Protein AF-A0AAJ2FS85-F1 (afdb_monomer_lite)

pLDDT: mean 77.66, std 15.91, range [39.5, 96.81]

Radius of gyration: 17.28 Å; chains: 1; bounding box: 46×35×52 Å

Foldseek 3Di:
DFKDKFKFKAFAQDDPCQAQWAQAQDDPVVVDAQAQDDAPDAREGEGDRGDSFHDAVPDAWTAHDQHPDANSQNDEFIKGQPVLLVVLPVPAPQKDKHHHDYDDHPVQQADPVGDGDPHGDPRDDPDDGNIITIAGPAEAASADGDPDHDARWYWYWYDDPSHIHIGTTHHPVNLVVSVVVVGPRIDMGIDMDHD

Sequence (195 aa):
MATIKAYVLSARIEGDDYGQYAVLTTSPMSGDVPATPRRNVLTPVMWTNESVYGVTPGTIVADCVEVHGWGSSNQEGVFMARSVAERIRAEFEGVQISELSWQDNPLATTLRNGKSRKGRPAWLPDTPFDLVHVWSDIYVDVRNPPLLLPTGLFTATRSQGMHFNNWFLCDENAAAQIAGWDIRNLQIRAVEISG

Secondary structure (DSSP, 8-state):
--EEEEEEEEEPP-SS---S-B-BSS-TTT-PPPPPP-TT--EEEB--SS-SSB--TT--EEPPP--SSTTTTS--SEEEEHHHHHHHHHHSTTEEEE-EEEPP-HHHHB-TTSPBPSS--SSS-SS---EEEEEES-EEETTS--SSPPSSEEEEEEEETTEEEEEEEE-HHHHHHHHTT--TTEEEEEEEEE-

Structure (mmCIF, N/CA/C/O backbone):
data_AF-A0AAJ2FS85-F1
#
_entry.id   AF-A0AAJ2FS85-F1
#
loop_
_atom_site.group_PDB
_atom_site.id
_atom_site.type_symbol
_atom_site.label_atom_id
_atom_site.label_alt_id
_atom_site.label_comp_id
_atom_site.label_asym_id
_atom_site.label_entity_id
_atom_site.label_seq_id
_atom_site.pdbx_PDB_ins_code
_atom_site.Cartn_x
_atom_site.Cartn_y
_atom_site.Cartn_z
_atom_site.occupancy
_atom_site.B_iso_or_equiv
_atom_site.auth_seq_id
_atom_site.auth_comp_id
_atom_site.auth_asym_id
_atom_site.auth_atom_id
_atom_site.pdbx_PDB_model_num
ATOM 1 N N . MET A 1 1 ? -0.495 -2.188 28.616 1.00 71.06 1 MET A N 1
ATOM 2 C CA . MET A 1 1 ? 0.013 -1.686 27.323 1.00 71.06 1 MET A CA 1
ATOM 3 C C . MET A 1 1 ? -1.159 -1.698 26.364 1.00 71.06 1 MET A C 1
ATOM 5 O O . MET A 1 1 ? -1.896 -2.677 26.388 1.00 71.06 1 MET A O 1
ATOM 9 N N . ALA A 1 2 ? -1.403 -0.615 25.629 1.00 85.19 2 ALA A N 1
ATOM 10 C CA . ALA A 1 2 ? -2.484 -0.601 24.649 1.00 85.19 2 ALA A CA 1
ATOM 11 C C . ALA A 1 2 ? -2.125 -1.505 23.460 1.00 85.19 2 ALA A C 1
ATOM 13 O O . ALA A 1 2 ? -0.950 -1.796 23.224 1.00 85.19 2 ALA A O 1
ATOM 14 N N . THR A 1 3 ? -3.123 -2.028 22.757 1.00 89.50 3 THR A N 1
ATOM 15 C CA . THR A 1 3 ? -2.902 -2.946 21.638 1.00 89.50 3 THR A CA 1
ATOM 16 C C . THR A 1 3 ? -3.974 -2.745 20.583 1.00 89.50 3 THR A C 1
ATOM 18 O O . THR A 1 3 ? -5.153 -2.632 20.910 1.00 89.50 3 THR A O 1
ATOM 21 N N . ILE A 1 4 ? -3.549 -2.706 19.325 1.00 91.88 4 ILE A N 1
ATOM 22 C CA . ILE A 1 4 ? -4.418 -2.618 18.154 1.00 91.88 4 ILE A CA 1
ATOM 23 C C . ILE A 1 4 ? -4.480 -3.993 17.500 1.00 91.88 4 ILE A C 1
ATOM 25 O O . ILE A 1 4 ? -3.442 -4.601 17.240 1.00 91.88 4 ILE A O 1
ATOM 29 N N . LYS A 1 5 ? -5.697 -4.460 17.213 1.00 93.56 5 LYS A N 1
ATOM 30 C CA . LYS A 1 5 ? -5.958 -5.624 16.361 1.00 93.56 5 LYS A CA 1
ATOM 31 C C . LYS A 1 5 ? -6.535 -5.124 15.048 1.00 93.56 5 LYS A C 1
ATOM 33 O O . LYS A 1 5 ? -7.546 -4.428 15.062 1.00 93.56 5 LYS A O 1
ATOM 38 N N . ALA A 1 6 ? -5.866 -5.434 13.950 1.00 94.62 6 ALA A N 1
ATOM 39 C CA . ALA A 1 6 ? -6.219 -4.949 12.621 1.00 94.62 6 ALA A CA 1
ATOM 40 C C . ALA A 1 6 ? -5.657 -5.898 11.556 1.00 94.62 6 ALA A C 1
ATOM 42 O O . ALA A 1 6 ? -5.113 -6.957 11.880 1.00 94.62 6 ALA A O 1
ATOM 43 N N . TYR A 1 7 ? -5.763 -5.512 10.290 1.00 94.69 7 TYR A N 1
ATOM 44 C CA . TYR A 1 7 ? -5.253 -6.280 9.164 1.00 94.69 7 TYR A CA 1
ATOM 45 C C . TYR A 1 7 ? -4.232 -5.457 8.386 1.00 94.69 7 TYR A C 1
ATOM 47 O O . TYR A 1 7 ? -4.446 -4.276 8.146 1.00 94.69 7 TYR A O 1
ATOM 55 N N . VAL A 1 8 ? -3.118 -6.074 7.999 1.00 91.50 8 VAL A N 1
ATOM 56 C CA . VAL A 1 8 ? -2.127 -5.466 7.103 1.00 91.50 8 VAL A CA 1
ATOM 57 C C . VAL A 1 8 ? -2.408 -5.896 5.669 1.00 91.50 8 VAL A C 1
ATOM 59 O O . VAL A 1 8 ? -2.682 -7.076 5.427 1.00 91.50 8 VAL A O 1
ATOM 62 N N . LEU A 1 9 ? -2.334 -4.944 4.739 1.00 88.25 9 LEU A N 1
ATOM 63 C CA . LEU A 1 9 ? -2.289 -5.207 3.304 1.00 88.25 9 LEU A CA 1
ATOM 64 C C . LEU A 1 9 ? -0.823 -5.280 2.896 1.00 88.25 9 LEU A C 1
ATOM 66 O O . LEU A 1 9 ? -0.071 -4.345 3.163 1.00 88.25 9 LEU A O 1
ATOM 70 N N . SER A 1 10 ? -0.430 -6.375 2.262 1.00 83.56 10 SER A N 1
ATOM 71 C CA . SER A 1 10 ? 0.940 -6.570 1.802 1.00 83.56 10 SER A CA 1
ATOM 72 C C . SER A 1 10 ? 0.979 -7.362 0.499 1.00 83.56 10 SER A C 1
ATOM 74 O O . SER A 1 10 ? 0.012 -8.032 0.130 1.00 83.56 10 SER A O 1
ATOM 76 N N . ALA A 1 11 ? 2.091 -7.319 -0.214 1.00 80.06 11 ALA A N 1
ATOM 77 C CA . ALA A 1 11 ? 2.325 -8.175 -1.361 1.00 80.06 11 ALA A CA 1
ATOM 78 C C . ALA A 1 11 ? 2.545 -9.626 -0.902 1.00 80.06 11 ALA A C 1
ATOM 80 O O . ALA A 1 11 ? 3.318 -9.914 0.013 1.00 80.06 11 ALA A O 1
ATOM 81 N N . ARG A 1 12 ? 1.873 -10.573 -1.560 1.00 78.06 12 ARG A N 1
ATOM 82 C CA . ARG A 1 12 ? 2.177 -12.000 -1.447 1.00 78.06 12 ARG A CA 1
ATOM 83 C C . ARG A 1 12 ? 3.360 -12.317 -2.354 1.00 78.06 12 ARG A C 1
ATOM 85 O O . ARG A 1 12 ? 3.268 -12.122 -3.564 1.00 78.06 12 ARG A O 1
ATOM 92 N N . ILE A 1 13 ? 4.424 -12.866 -1.778 1.00 68.06 13 ILE A N 1
ATOM 93 C CA . ILE A 1 13 ? 5.540 -13.434 -2.542 1.00 68.06 13 ILE A CA 1
ATOM 94 C C . ILE A 1 13 ? 5.101 -14.807 -3.071 1.00 68.06 13 ILE A C 1
ATOM 96 O O . ILE A 1 13 ? 4.682 -15.667 -2.292 1.00 68.06 13 ILE A O 1
ATOM 100 N N . GLU A 1 14 ? 5.161 -15.015 -4.386 1.00 63.09 14 GLU A N 1
ATOM 101 C CA . GLU A 1 14 ? 4.821 -16.285 -5.039 1.00 63.09 14 GLU A CA 1
ATOM 102 C C . GLU A 1 14 ? 6.102 -16.942 -5.596 1.00 63.09 14 GLU A C 1
ATOM 104 O O . GLU A 1 14 ? 6.716 -16.424 -6.514 1.00 63.09 14 GLU A O 1
ATOM 109 N N . GLY A 1 15 ? 6.523 -18.096 -5.060 1.00 58.38 15 GLY A N 1
ATOM 110 C CA . GLY A 1 15 ? 7.674 -18.866 -5.578 1.00 58.38 15 GLY A CA 1
ATOM 111 C C . GLY A 1 15 ? 9.067 -18.303 -5.238 1.00 58.38 15 GLY A C 1
ATOM 112 O O . GLY A 1 15 ? 9.224 -17.577 -4.261 1.00 58.38 15 GLY A O 1
ATOM 113 N N . ASP A 1 16 ? 10.077 -18.647 -6.054 1.00 49.19 16 ASP A N 1
ATOM 114 C CA . ASP A 1 16 ? 11.448 -18.089 -6.008 1.00 49.19 16 ASP A CA 1
ATOM 115 C C . ASP A 1 16 ? 11.515 -16.705 -6.687 1.00 49.19 16 ASP A C 1
ATOM 117 O O . ASP A 1 16 ? 12.506 -16.356 -7.338 1.00 49.19 16 ASP A O 1
ATOM 121 N N . ASP A 1 17 ? 10.442 -15.918 -6.567 1.00 45.22 17 ASP A N 1
ATOM 122 C CA . ASP A 1 17 ? 10.360 -14.545 -7.048 1.00 45.22 17 ASP A CA 1
ATOM 123 C C . ASP A 1 17 ? 11.267 -13.661 -6.176 1.00 45.22 17 ASP A C 1
ATOM 125 O O . ASP A 1 17 ? 10.833 -12.829 -5.380 1.00 45.22 17 ASP A O 1
ATOM 129 N N . TYR A 1 18 ? 12.580 -13.814 -6.358 1.00 46.66 18 TYR A N 1
ATOM 130 C CA . TYR A 1 18 ? 13.524 -12.718 -6.221 1.00 46.66 18 TYR A CA 1
ATOM 131 C C . TYR A 1 18 ? 13.066 -11.655 -7.215 1.00 46.66 18 TYR A C 1
ATOM 133 O O . TYR A 1 18 ? 13.486 -11.645 -8.377 1.00 46.66 18 TYR A O 1
ATOM 141 N N . GLY A 1 19 ? 12.121 -10.818 -6.787 1.00 46.50 19 GLY A N 1
ATOM 142 C CA . GLY A 1 19 ? 11.602 -9.729 -7.584 1.00 46.50 19 GLY A CA 1
ATOM 143 C C . GLY A 1 19 ? 12.788 -8.955 -8.143 1.00 46.50 19 GLY A C 1
ATOM 144 O O . GLY A 1 19 ? 13.614 -8.418 -7.408 1.00 46.50 19 GLY A O 1
ATOM 145 N N . GLN A 1 20 ? 12.910 -8.927 -9.467 1.00 47.66 20 GLN A N 1
ATOM 146 C CA . GLN A 1 20 ? 14.076 -8.344 -10.142 1.00 47.66 20 GLN A CA 1
ATOM 147 C C . GLN A 1 20 ? 14.179 -6.817 -9.943 1.00 47.66 20 GLN A C 1
ATOM 149 O O . GLN A 1 20 ? 15.111 -6.189 -10.448 1.00 47.66 20 GLN A O 1
ATOM 154 N N . TYR A 1 21 ? 13.218 -6.224 -9.225 1.00 52.16 21 TYR A N 1
ATOM 155 C CA . TYR A 1 21 ? 13.041 -4.793 -9.045 1.00 52.16 21 TYR A CA 1
ATOM 156 C C . TYR A 1 21 ? 12.351 -4.518 -7.715 1.00 52.16 21 TYR A C 1
ATOM 158 O O . TYR A 1 21 ? 11.151 -4.698 -7.626 1.00 52.16 21 TYR A O 1
ATOM 166 N N . ALA A 1 22 ? 13.023 -4.032 -6.680 1.00 51.97 22 ALA A N 1
ATOM 167 C CA . ALA A 1 22 ? 12.265 -3.377 -5.610 1.00 51.97 22 ALA A CA 1
ATOM 168 C C . ALA A 1 22 ? 11.715 -2.044 -6.092 1.00 51.97 22 ALA A C 1
ATOM 170 O O . ALA A 1 22 ? 12.385 -1.337 -6.844 1.00 51.97 22 ALA A O 1
ATOM 171 N N . VAL A 1 23 ? 10.572 -1.661 -5.536 1.00 54.16 23 VAL A N 1
ATOM 172 C CA . VAL A 1 23 ? 10.243 -0.256 -5.338 1.00 54.16 23 VAL A CA 1
ATOM 173 C C . VAL A 1 23 ? 10.865 0.134 -3.999 1.00 54.16 23 VAL A C 1
ATOM 175 O O . VAL A 1 23 ? 10.242 0.076 -2.944 1.00 54.16 23 VAL A O 1
ATOM 178 N N . LEU A 1 24 ? 12.163 0.431 -4.024 1.00 55.62 24 LEU A N 1
ATOM 179 C CA . LEU A 1 24 ? 12.812 1.102 -2.902 1.00 55.62 24 LEU A CA 1
ATOM 180 C C . LEU A 1 24 ? 12.447 2.560 -2.998 1.00 55.62 24 LEU A C 1
ATOM 182 O O . LEU A 1 24 ? 12.538 3.121 -4.085 1.00 55.62 24 LEU A O 1
ATOM 186 N N . THR A 1 25 ? 12.122 3.202 -1.895 1.00 51.66 25 THR A N 1
ATOM 187 C CA . THR A 1 25 ? 11.844 4.625 -1.980 1.00 51.66 25 THR A CA 1
ATOM 188 C C . THR A 1 25 ? 13.044 5.500 -1.636 1.00 51.66 25 THR A C 1
ATOM 190 O O . THR A 1 25 ? 13.156 6.608 -2.158 1.00 51.66 25 THR A O 1
ATOM 193 N N . THR A 1 26 ? 14.006 4.994 -0.857 1.00 47.44 26 THR A N 1
ATOM 194 C CA . THR A 1 26 ? 15.335 5.611 -0.742 1.00 47.44 26 THR A CA 1
ATOM 195 C C . THR A 1 26 ? 16.449 4.572 -0.616 1.00 47.44 26 THR A C 1
ATOM 197 O O . THR A 1 26 ? 16.226 3.416 -0.257 1.00 47.44 26 THR A O 1
ATOM 200 N N . SER A 1 27 ? 17.665 4.992 -0.970 1.00 41.28 27 SER A N 1
ATOM 201 C CA . SER A 1 27 ? 18.887 4.191 -0.899 1.00 41.28 27 SER A CA 1
ATOM 202 C C . SER A 1 27 ? 19.615 4.474 0.412 1.00 41.28 27 SER A C 1
ATOM 204 O O . SER A 1 27 ? 19.720 5.643 0.782 1.00 41.28 27 SER A O 1
ATOM 206 N N . PRO A 1 28 ? 20.303 3.494 1.027 1.00 41.06 28 PRO A N 1
ATOM 207 C CA . PRO A 1 28 ? 21.348 3.803 2.004 1.00 41.06 28 PRO A CA 1
ATOM 208 C C . PRO A 1 28 ? 22.457 4.692 1.408 1.00 41.06 28 PRO A C 1
ATOM 210 O O . PRO A 1 28 ? 23.156 5.382 2.144 1.00 41.06 28 PRO A O 1
ATOM 213 N N . MET A 1 29 ? 22.638 4.677 0.077 1.00 39.50 29 MET A N 1
ATOM 214 C CA . MET A 1 29 ? 23.700 5.414 -0.616 1.00 39.50 29 MET A CA 1
ATOM 215 C C . MET A 1 29 ? 23.364 6.876 -0.927 1.00 39.50 29 MET A C 1
ATOM 217 O O . MET A 1 29 ? 24.287 7.641 -1.188 1.00 39.50 29 MET A O 1
ATOM 221 N N . SER A 1 30 ? 22.088 7.281 -0.920 1.00 48.38 30 SER A N 1
ATOM 222 C CA . SER A 1 30 ? 21.730 8.695 -1.117 1.00 48.38 30 SER A CA 1
ATOM 223 C C . SER A 1 30 ? 21.866 9.508 0.171 1.00 48.38 30 SER A C 1
ATOM 225 O O . SER A 1 30 ? 21.892 10.730 0.113 1.00 48.38 30 SER A O 1
ATOM 227 N N . GLY A 1 31 ? 21.962 8.845 1.332 1.00 49.00 31 GLY A N 1
ATOM 228 C CA . GLY A 1 31 ? 21.895 9.508 2.637 1.00 49.00 31 GLY A CA 1
ATOM 229 C C . GLY A 1 31 ? 20.507 10.076 2.961 1.00 49.00 31 GLY A C 1
ATOM 230 O O . GLY A 1 31 ? 20.322 10.646 4.034 1.00 49.00 31 GLY A O 1
ATOM 231 N N . ASP A 1 32 ? 19.535 9.896 2.061 1.00 52.72 32 ASP A N 1
ATOM 232 C CA . ASP A 1 32 ? 18.180 10.408 2.212 1.00 52.72 32 ASP A CA 1
ATOM 233 C C . ASP A 1 32 ? 17.321 9.421 2.999 1.00 52.72 32 ASP A C 1
ATOM 235 O O . ASP A 1 32 ? 17.129 8.2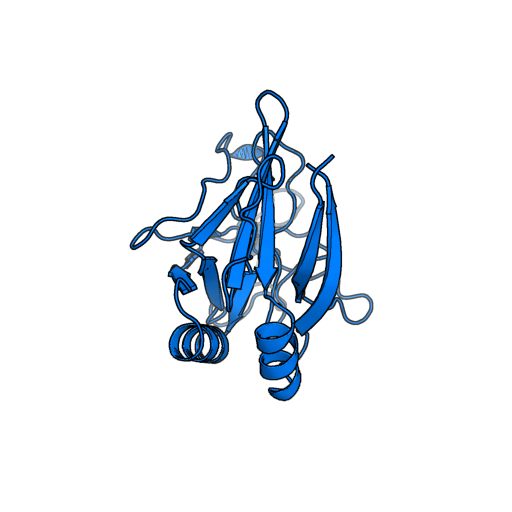59 2.626 1.00 52.72 32 ASP A O 1
ATOM 239 N N . VAL A 1 33 ? 16.768 9.920 4.098 1.00 56.84 33 VAL A N 1
ATOM 240 C CA . VAL A 1 33 ? 15.803 9.196 4.917 1.00 56.84 33 VAL A CA 1
ATOM 241 C C . VAL A 1 33 ? 14.476 9.125 4.153 1.00 56.84 33 VAL A C 1
ATOM 243 O O . VAL A 1 33 ? 13.999 10.172 3.700 1.00 56.84 33 VAL A O 1
ATOM 246 N N . PRO A 1 34 ? 13.850 7.940 4.015 1.00 61.41 34 PRO A N 1
ATOM 247 C CA . PRO A 1 34 ? 12.527 7.862 3.423 1.00 61.41 34 PRO A CA 1
ATOM 248 C C . PRO A 1 34 ? 11.556 8.753 4.207 1.00 61.41 34 PRO A C 1
ATOM 250 O O . PRO A 1 34 ? 11.507 8.725 5.439 1.00 61.41 34 PRO A O 1
ATOM 253 N N . ALA A 1 35 ? 10.832 9.616 3.497 1.00 66.25 35 ALA A N 1
ATOM 254 C CA . ALA A 1 35 ? 9.895 10.554 4.104 1.00 66.25 35 ALA A CA 1
ATOM 255 C C . ALA A 1 35 ? 8.488 9.954 4.153 1.00 66.25 35 ALA A C 1
ATOM 257 O O . ALA A 1 35 ? 8.091 9.231 3.236 1.00 66.25 35 ALA A O 1
ATOM 258 N N . THR A 1 36 ? 7.722 10.322 5.183 1.00 75.12 36 THR A N 1
ATOM 259 C CA . THR A 1 36 ? 6.275 10.084 5.227 1.00 75.12 36 THR A CA 1
ATOM 260 C C . THR A 1 36 ? 5.636 10.641 3.955 1.00 75.12 36 THR A C 1
ATOM 262 O O . THR A 1 36 ? 5.938 11.792 3.594 1.00 75.12 36 THR A O 1
ATOM 265 N N . PRO A 1 37 ? 4.792 9.858 3.260 1.00 80.06 37 PRO A N 1
ATOM 266 C CA . PRO A 1 37 ? 4.138 10.317 2.046 1.00 80.06 37 PRO A CA 1
ATOM 267 C C . PRO A 1 37 ? 3.307 11.575 2.317 1.00 80.06 37 PRO A C 1
ATOM 269 O O . PRO A 1 37 ? 2.788 11.798 3.410 1.00 80.06 37 PRO A O 1
ATOM 272 N N . ARG A 1 38 ? 3.226 12.452 1.314 1.00 82.12 38 ARG A N 1
ATOM 273 C CA . ARG A 1 38 ? 2.472 13.708 1.397 1.00 82.12 38 ARG A CA 1
ATOM 274 C C . ARG A 1 38 ? 1.642 13.892 0.145 1.00 82.12 38 ARG A C 1
ATOM 276 O O . ARG A 1 38 ? 2.069 13.551 -0.960 1.00 82.12 38 ARG A O 1
ATOM 283 N N . ARG A 1 39 ? 0.466 14.494 0.314 1.00 84.88 39 ARG A N 1
ATOM 284 C CA . ARG A 1 39 ? -0.419 14.825 -0.804 1.00 84.88 39 ARG A CA 1
ATOM 285 C C . ARG A 1 39 ? 0.321 15.725 -1.799 1.00 84.88 39 ARG A C 1
ATOM 287 O O . ARG A 1 39 ? 1.008 16.662 -1.398 1.00 84.88 39 ARG A O 1
ATOM 294 N N . ASN A 1 40 ? 0.153 15.441 -3.091 1.00 85.69 40 ASN A N 1
ATOM 295 C CA . ASN A 1 40 ? 0.795 16.149 -4.207 1.00 85.69 40 ASN A CA 1
ATOM 296 C C . ASN A 1 40 ? 2.334 16.067 -4.237 1.00 85.69 40 ASN A C 1
ATOM 298 O O . ASN A 1 40 ? 2.968 16.839 -4.953 1.00 85.69 40 ASN A O 1
ATOM 302 N N . VAL A 1 41 ? 2.943 15.146 -3.484 1.00 86.31 41 VAL A N 1
ATOM 303 C CA . VAL A 1 41 ? 4.380 14.863 -3.549 1.00 86.31 41 VAL A CA 1
ATOM 304 C C . VAL A 1 41 ? 4.577 13.493 -4.183 1.00 86.31 41 VAL A C 1
ATOM 306 O O . VAL A 1 41 ? 3.940 12.515 -3.780 1.00 86.31 41 VAL A O 1
ATOM 309 N N . LEU A 1 42 ? 5.451 13.435 -5.190 1.00 86.19 42 LEU A N 1
ATOM 310 C CA . LEU A 1 42 ? 5.825 12.176 -5.823 1.00 86.19 42 LEU A CA 1
ATOM 311 C C . LEU A 1 42 ? 6.564 11.298 -4.812 1.00 86.19 42 LEU A C 1
ATOM 313 O O . LEU A 1 42 ? 7.450 11.779 -4.105 1.00 86.19 42 LEU A O 1
ATOM 317 N N . THR A 1 43 ? 6.233 10.011 -4.771 1.00 81.44 43 THR A N 1
ATOM 318 C CA . THR A 1 43 ? 7.008 9.040 -3.995 1.00 81.44 43 THR A CA 1
ATOM 319 C C . THR A 1 43 ? 8.245 8.679 -4.815 1.00 81.44 43 THR A C 1
ATOM 321 O O . THR A 1 43 ? 8.091 8.141 -5.915 1.00 81.44 43 THR A O 1
ATOM 324 N N . PRO A 1 44 ? 9.468 9.008 -4.360 1.00 76.12 44 PRO A N 1
ATOM 325 C CA . PRO A 1 44 ? 10.673 8.593 -5.063 1.00 76.12 44 PRO A CA 1
ATOM 326 C C . PRO A 1 44 ? 10.732 7.072 -5.068 1.00 76.12 44 PRO A C 1
ATOM 328 O O . PRO A 1 44 ? 10.408 6.451 -4.058 1.00 76.12 44 PRO A O 1
ATOM 331 N N . VAL A 1 45 ? 11.104 6.486 -6.204 1.00 73.50 45 VAL A N 1
ATOM 332 C CA . VAL A 1 45 ? 11.288 5.041 -6.337 1.00 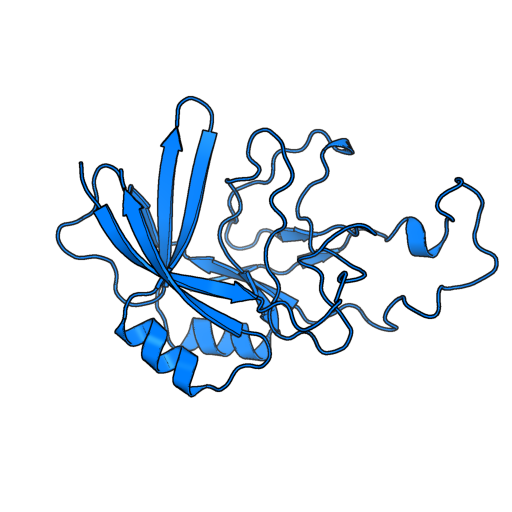73.50 45 VAL A CA 1
ATOM 333 C C . VAL A 1 45 ? 12.569 4.731 -7.105 1.00 73.50 45 VAL A C 1
ATOM 335 O O . VAL A 1 45 ? 12.901 5.394 -8.089 1.00 73.50 45 VAL A O 1
ATOM 338 N N . MET A 1 46 ? 13.309 3.725 -6.658 1.00 66.25 46 MET A N 1
ATOM 339 C CA . MET A 1 46 ? 14.581 3.309 -7.237 1.00 66.25 46 MET A CA 1
ATOM 340 C C . MET A 1 46 ? 14.666 1.790 -7.354 1.00 66.25 46 MET A C 1
ATOM 342 O O . MET A 1 46 ? 13.946 1.046 -6.694 1.00 66.25 46 MET A O 1
ATOM 346 N N . TRP A 1 47 ? 15.609 1.347 -8.176 1.00 65.38 47 TRP A N 1
ATOM 347 C CA . TRP A 1 47 ? 15.799 -0.049 -8.537 1.00 65.38 47 TRP A CA 1
ATOM 348 C C . TRP A 1 47 ? 16.782 -0.752 -7.594 1.00 65.38 47 TRP A C 1
ATOM 350 O O . TRP A 1 47 ? 17.814 -0.187 -7.235 1.00 65.38 47 TRP A O 1
ATOM 360 N N . THR A 1 48 ? 16.520 -2.020 -7.270 1.00 59.41 48 THR A N 1
ATOM 361 C CA . THR A 1 48 ? 17.517 -2.928 -6.673 1.00 59.41 48 THR A CA 1
ATOM 362 C C . THR A 1 48 ? 17.503 -4.279 -7.367 1.00 59.41 48 THR A C 1
ATOM 364 O O . THR A 1 48 ? 16.480 -4.702 -7.897 1.00 59.41 48 THR A O 1
ATOM 367 N N . ASN A 1 49 ? 18.653 -4.943 -7.352 1.00 49.88 49 ASN A N 1
ATOM 368 C CA . ASN A 1 49 ? 18.890 -6.275 -7.902 1.00 49.88 49 ASN A CA 1
ATOM 369 C C . ASN A 1 49 ? 18.804 -7.395 -6.852 1.00 49.88 49 ASN A C 1
ATOM 371 O O . ASN A 1 49 ? 19.107 -8.542 -7.186 1.00 49.88 49 ASN A O 1
ATOM 375 N N . GLU A 1 50 ? 18.473 -7.053 -5.605 1.00 50.44 50 GLU A N 1
ATOM 376 C CA . GLU A 1 50 ? 18.482 -7.941 -4.436 1.00 50.44 50 GLU A CA 1
ATOM 377 C C . GLU A 1 50 ? 17.271 -7.652 -3.541 1.00 50.44 50 GLU A C 1
ATOM 379 O O . GLU A 1 50 ? 17.416 -7.265 -2.385 1.00 50.44 50 GLU A O 1
ATOM 384 N N . SER A 1 51 ? 16.054 -7.795 -4.075 1.00 53.25 51 SER A N 1
ATOM 385 C CA . SER A 1 51 ? 14.851 -7.674 -3.251 1.00 53.25 51 SER A CA 1
ATOM 386 C C . SER A 1 51 ? 13.927 -8.865 -3.397 1.00 53.25 51 SER A C 1
ATOM 388 O O . SER A 1 51 ? 13.591 -9.291 -4.496 1.00 53.25 51 SER A O 1
ATOM 390 N N . VAL A 1 52 ? 13.490 -9.362 -2.246 1.00 48.34 52 VAL A N 1
ATOM 391 C CA . VAL A 1 52 ? 12.403 -10.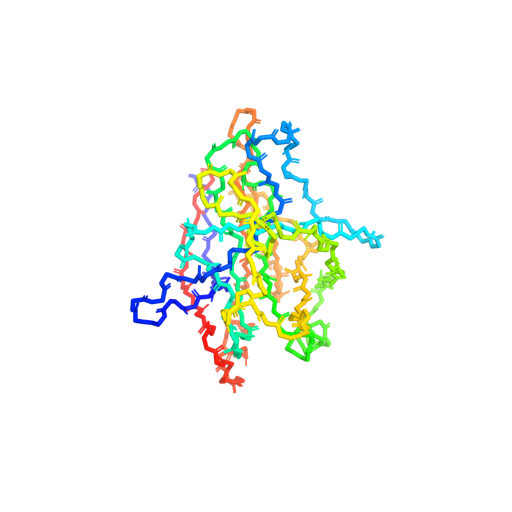336 -2.114 1.00 48.34 52 VAL A CA 1
ATOM 392 C C . VAL A 1 52 ? 11.017 -9.671 -2.184 1.00 48.34 52 VAL A C 1
ATOM 394 O O . VAL A 1 52 ? 10.016 -10.367 -2.247 1.00 48.34 52 VAL A O 1
ATOM 397 N N . TYR A 1 53 ? 10.949 -8.333 -2.219 1.00 52.81 53 TYR A N 1
ATOM 398 C CA . TYR A 1 53 ? 9.710 -7.535 -2.246 1.00 52.81 53 TYR A CA 1
ATOM 399 C C . TYR A 1 53 ? 9.551 -6.758 -3.564 1.00 52.81 53 TYR A C 1
ATOM 401 O O . TYR A 1 53 ? 9.124 -5.604 -3.582 1.00 52.81 53 TYR A O 1
ATOM 409 N N . GLY A 1 54 ? 10.009 -7.339 -4.675 1.00 56.22 54 GLY A N 1
ATOM 410 C CA . GLY A 1 54 ? 10.059 -6.642 -5.954 1.00 56.22 54 GLY A CA 1
ATOM 411 C C . GLY A 1 54 ? 8.807 -6.733 -6.837 1.00 56.22 54 GLY A C 1
ATOM 412 O O . GLY A 1 54 ? 7.981 -7.622 -6.685 1.00 56.22 54 GLY A O 1
ATOM 413 N N . VAL A 1 55 ? 8.701 -5.818 -7.802 1.00 62.03 55 VAL A N 1
ATOM 414 C CA . VAL A 1 55 ? 7.678 -5.741 -8.854 1.00 62.03 55 VAL A CA 1
ATOM 415 C C . VAL A 1 55 ? 8.166 -6.483 -10.091 1.00 62.03 55 VAL A C 1
ATOM 417 O O . VAL A 1 55 ? 9.174 -6.100 -10.661 1.00 62.03 55 VAL A O 1
ATOM 420 N N . THR A 1 56 ? 7.458 -7.496 -10.567 1.00 60.66 56 THR A N 1
ATOM 421 C CA . THR A 1 56 ? 7.723 -8.208 -11.825 1.00 60.66 56 THR A CA 1
ATOM 422 C C . THR A 1 56 ? 6.676 -7.845 -12.891 1.00 60.66 56 THR A C 1
ATOM 424 O O . THR A 1 56 ? 5.635 -7.261 -12.577 1.00 60.66 56 THR A O 1
ATOM 427 N N . PRO A 1 57 ? 6.912 -8.142 -14.187 1.00 63.09 57 PRO A N 1
ATOM 428 C CA . PRO A 1 57 ? 5.871 -8.053 -15.214 1.00 63.09 57 PRO A CA 1
ATOM 429 C C . PRO A 1 57 ? 4.560 -8.721 -14.771 1.00 63.09 57 PRO A C 1
ATOM 431 O O . PRO A 1 57 ? 4.502 -9.931 -14.572 1.00 63.09 57 PRO A O 1
ATOM 434 N N . GLY A 1 58 ? 3.499 -7.920 -14.629 1.00 66.81 58 GLY A N 1
ATOM 435 C CA . GLY A 1 58 ? 2.188 -8.381 -14.162 1.00 66.81 58 GLY A CA 1
ATOM 436 C C . GLY A 1 58 ? 1.932 -8.249 -12.656 1.00 66.81 58 GLY A C 1
ATOM 437 O O . GLY A 1 58 ? 0.875 -8.691 -12.205 1.00 66.81 58 GLY A O 1
ATOM 438 N N . THR A 1 59 ? 2.843 -7.644 -11.887 1.00 70.12 59 THR A N 1
ATOM 439 C CA . THR A 1 59 ? 2.608 -7.282 -10.482 1.00 70.12 59 THR A CA 1
ATOM 440 C C . THR A 1 59 ? 1.455 -6.293 -10.350 1.00 70.12 59 THR A C 1
ATOM 442 O O . THR A 1 59 ? 1.433 -5.255 -11.013 1.00 70.12 59 THR A O 1
ATOM 445 N N . ILE A 1 60 ? 0.526 -6.611 -9.446 1.00 77.75 60 ILE A N 1
ATOM 446 C CA . ILE A 1 60 ? -0.612 -5.756 -9.097 1.00 77.75 60 ILE A CA 1
ATOM 447 C C . ILE A 1 60 ? -0.422 -5.102 -7.726 1.00 77.75 60 ILE A C 1
ATOM 449 O O . ILE A 1 60 ? -0.888 -3.985 -7.533 1.00 77.75 60 ILE A O 1
ATOM 453 N N . VAL A 1 61 ? 0.283 -5.760 -6.802 1.00 77.12 61 VAL A N 1
ATOM 454 C CA . VAL A 1 61 ? 0.599 -5.247 -5.455 1.00 77.12 61 VAL A CA 1
ATOM 455 C C . VAL A 1 61 ? 2.084 -5.446 -5.138 1.00 77.12 61 VAL A C 1
ATOM 457 O O . VAL A 1 61 ? 2.632 -6.502 -5.441 1.00 77.12 61 VAL A O 1
ATOM 460 N N . ALA A 1 62 ? 2.735 -4.453 -4.538 1.00 73.88 62 ALA A N 1
ATOM 461 C CA . ALA A 1 62 ? 4.132 -4.486 -4.109 1.00 73.88 62 ALA A CA 1
ATOM 462 C C . ALA A 1 62 ? 4.314 -3.769 -2.765 1.00 73.88 62 ALA A C 1
ATOM 464 O O . ALA A 1 62 ? 3.656 -2.765 -2.500 1.00 73.88 62 ALA A O 1
ATOM 465 N N . ASP A 1 63 ? 5.247 -4.254 -1.949 1.00 69.50 63 ASP A N 1
ATOM 466 C CA . ASP A 1 63 ? 5.547 -3.669 -0.641 1.00 69.50 63 ASP A CA 1
ATOM 467 C C . ASP A 1 63 ? 6.770 -2.759 -0.677 1.00 69.50 63 ASP A C 1
ATOM 469 O O . ASP A 1 63 ? 7.676 -2.912 -1.502 1.00 69.50 63 ASP A O 1
ATOM 473 N N . CYS A 1 64 ? 6.817 -1.833 0.278 1.00 64.44 64 CYS A N 1
ATOM 474 C CA . CYS A 1 64 ? 8.041 -1.125 0.614 1.00 64.44 64 CYS A CA 1
ATOM 475 C C . CYS A 1 64 ? 9.076 -2.127 1.140 1.00 64.44 64 CYS A C 1
ATOM 477 O O . CYS A 1 64 ? 8.816 -2.875 2.083 1.00 64.44 64 CYS A O 1
ATOM 479 N N . VAL A 1 65 ? 10.281 -2.114 0.570 1.00 58.53 65 VAL A N 1
ATOM 480 C CA . VAL A 1 65 ? 11.413 -2.812 1.188 1.00 58.53 65 VAL A CA 1
ATOM 481 C C . VAL A 1 65 ? 11.849 -2.025 2.417 1.00 58.53 65 VAL A C 1
ATOM 483 O O . VAL A 1 65 ? 12.183 -0.845 2.312 1.00 58.53 65 VAL A O 1
ATOM 486 N N . GLU A 1 66 ? 11.931 -2.696 3.561 1.00 53.09 66 GLU A N 1
ATOM 487 C CA . GLU A 1 66 ? 12.590 -2.147 4.742 1.00 53.09 66 GLU A CA 1
ATOM 488 C C . GLU A 1 66 ? 14.098 -2.031 4.466 1.00 53.09 66 GLU A C 1
ATOM 490 O O . GLU A 1 66 ? 14.845 -3.010 4.458 1.00 53.09 66 GLU A O 1
ATOM 495 N N . VAL A 1 67 ? 14.563 -0.820 4.171 1.00 45.16 67 VAL A N 1
ATOM 496 C CA . VAL A 1 67 ? 15.984 -0.557 3.931 1.00 45.16 67 VAL A CA 1
ATOM 497 C C . VAL A 1 67 ? 16.655 -0.359 5.275 1.00 45.16 67 VAL A C 1
ATOM 499 O O . VAL A 1 67 ? 16.499 0.707 5.840 1.00 45.16 67 VAL A O 1
ATOM 502 N N . HIS A 1 68 ? 17.388 -1.336 5.808 1.00 44.25 68 HIS A N 1
ATOM 503 C CA . HIS A 1 68 ? 18.066 -1.224 7.111 1.00 44.25 68 HIS A CA 1
ATOM 504 C C . HIS A 1 68 ? 18.831 0.114 7.279 1.00 44.25 68 HIS A C 1
ATOM 506 O O . HIS A 1 68 ? 19.966 0.265 6.830 1.00 44.25 68 HIS A O 1
ATOM 512 N N . GLY A 1 69 ? 18.190 1.103 7.907 1.00 47.66 69 GLY A N 1
ATOM 513 C CA . GLY A 1 69 ? 18.628 2.497 7.931 1.00 47.66 69 GLY A CA 1
ATOM 514 C C . GLY A 1 69 ? 17.693 3.374 8.767 1.00 47.66 69 GLY A C 1
ATOM 515 O O . GLY A 1 69 ? 16.529 3.028 8.997 1.00 47.66 69 GLY A O 1
ATOM 516 N N . TRP A 1 70 ? 18.213 4.503 9.259 1.00 43.97 70 TRP A N 1
ATOM 517 C CA . TRP A 1 70 ? 17.456 5.473 10.058 1.00 43.97 70 TRP A CA 1
ATOM 518 C C . TRP A 1 70 ? 16.253 5.981 9.243 1.00 43.97 70 TRP A C 1
ATOM 520 O O . TRP A 1 70 ? 16.435 6.612 8.209 1.00 43.97 70 TRP A O 1
ATOM 530 N N . GLY A 1 71 ? 15.029 5.674 9.691 1.00 49.47 71 GLY A N 1
ATOM 531 C CA . GLY A 1 71 ? 13.774 6.119 9.062 1.00 49.47 71 GLY A CA 1
ATOM 532 C C . GLY A 1 71 ? 13.233 5.228 7.937 1.00 49.47 71 GLY A C 1
ATOM 533 O O . GLY A 1 71 ? 12.284 5.609 7.262 1.00 49.47 71 GLY A O 1
ATOM 534 N N . SER A 1 72 ? 13.767 4.016 7.793 1.00 49.72 72 SER A N 1
ATOM 535 C CA . SER A 1 72 ? 13.200 2.911 6.993 1.00 49.72 72 SER A CA 1
ATOM 536 C C . SER A 1 72 ? 11.740 2.573 7.298 1.00 49.72 72 SER A C 1
ATOM 538 O O . SER A 1 72 ? 11.030 2.024 6.466 1.00 49.72 72 SER A O 1
ATOM 540 N N . SER A 1 73 ? 11.284 2.978 8.474 1.00 55.38 73 SER A N 1
ATOM 541 C CA . SER A 1 73 ? 9.944 2.794 8.997 1.00 55.38 73 SER A CA 1
ATOM 542 C C . SER A 1 73 ? 9.005 3.992 8.771 1.00 55.38 73 SER A C 1
ATOM 544 O O . SER A 1 73 ? 7.849 3.936 9.175 1.00 55.38 73 SER A O 1
ATOM 546 N N . ASN A 1 74 ? 9.475 5.073 8.133 1.00 58.25 74 ASN A N 1
ATOM 547 C CA . ASN A 1 74 ? 8.662 6.268 7.853 1.00 58.25 74 ASN A CA 1
ATOM 548 C C . ASN A 1 74 ? 7.733 6.104 6.644 1.00 58.25 74 ASN A C 1
ATOM 550 O O . ASN A 1 74 ? 6.850 6.938 6.436 1.00 58.25 74 ASN A O 1
ATOM 554 N N . GLN A 1 75 ? 7.961 5.084 5.819 1.00 64.75 75 GLN A N 1
ATOM 555 C CA . GLN A 1 75 ? 7.139 4.807 4.650 1.00 64.75 75 GLN A CA 1
ATOM 556 C C . GLN A 1 75 ? 6.139 3.719 4.945 1.00 64.75 75 GLN A C 1
ATOM 558 O O . GLN A 1 75 ? 6.361 2.531 4.739 1.00 64.75 75 GLN A O 1
ATOM 563 N N . GLU A 1 76 ? 5.020 4.195 5.453 1.00 76.25 76 GLU A N 1
ATOM 564 C CA . GLU A 1 76 ? 3.748 3.504 5.395 1.00 76.25 76 GLU A CA 1
ATOM 565 C C . GLU A 1 76 ? 3.221 3.409 3.965 1.00 76.25 76 GLU A C 1
ATOM 567 O O . GLU A 1 76 ? 3.595 4.205 3.107 1.00 76.25 76 GLU A O 1
ATOM 572 N N . GLY A 1 77 ? 2.282 2.493 3.771 1.00 83.69 77 GLY A N 1
ATOM 573 C CA . GLY A 1 77 ? 1.546 2.327 2.532 1.00 83.69 77 GLY A CA 1
ATOM 574 C C . GLY A 1 77 ? 1.948 1.066 1.787 1.00 83.69 77 GLY A C 1
ATOM 575 O O . GLY A 1 77 ? 2.673 0.210 2.292 1.00 83.69 77 GLY A O 1
ATOM 576 N N . VAL A 1 78 ? 1.411 0.943 0.583 1.00 85.75 78 VAL A N 1
ATOM 577 C CA . VAL A 1 78 ? 1.606 -0.198 -0.308 1.00 85.75 78 VAL A CA 1
ATOM 578 C C . VAL A 1 78 ? 1.546 0.295 -1.748 1.00 85.75 78 VAL A C 1
ATOM 580 O O . VAL A 1 78 ? 0.773 1.197 -2.084 1.00 85.75 78 VAL A O 1
ATOM 583 N N . PHE A 1 79 ? 2.374 -0.268 -2.619 1.00 86.56 79 PHE A N 1
ATOM 584 C CA . PHE A 1 79 ? 2.323 0.027 -4.044 1.00 86.56 79 PHE A CA 1
ATOM 585 C C . PHE A 1 79 ? 1.291 -0.867 -4.706 1.00 86.56 79 PHE A C 1
ATOM 587 O O . PHE A 1 79 ? 1.273 -2.078 -4.495 1.00 86.56 79 PHE A O 1
ATOM 594 N N . MET A 1 80 ? 0.430 -0.285 -5.530 1.00 86.44 80 MET A N 1
ATOM 595 C CA . MET A 1 80 ? -0.583 -1.047 -6.250 1.00 86.44 80 MET A CA 1
ATOM 596 C C . MET A 1 80 ? -0.750 -0.541 -7.672 1.00 86.44 80 MET A C 1
ATOM 598 O O . MET A 1 80 ? -0.465 0.621 -7.965 1.00 86.44 80 MET A O 1
ATOM 602 N N . ALA A 1 81 ? -1.252 -1.407 -8.551 1.00 88.38 81 ALA A N 1
ATOM 603 C CA . ALA A 1 81 ? -1.716 -1.005 -9.867 1.00 88.38 81 ALA A CA 1
ATOM 604 C C . ALA A 1 81 ? -2.752 0.110 -9.713 1.00 88.38 81 ALA A C 1
ATOM 606 O O . ALA A 1 81 ? -3.645 0.028 -8.863 1.00 88.38 81 ALA A O 1
ATOM 607 N N . ARG A 1 82 ? -2.656 1.138 -10.557 1.00 91.44 82 ARG A N 1
ATOM 608 C CA . ARG A 1 82 ? -3.518 2.324 -10.479 1.00 91.44 82 ARG A CA 1
ATOM 609 C C . ARG A 1 82 ? -5.002 1.986 -10.401 1.00 91.44 82 ARG A C 1
ATOM 611 O O . ARG A 1 82 ? -5.710 2.559 -9.586 1.00 91.44 82 ARG A O 1
ATOM 618 N N . SER A 1 83 ? -5.474 1.036 -11.204 1.00 91.81 83 SER A N 1
ATOM 619 C CA . SER A 1 83 ? -6.883 0.620 -11.202 1.00 91.81 83 SER A CA 1
ATOM 620 C C . SER A 1 83 ? -7.351 0.076 -9.848 1.00 91.81 83 SER A C 1
ATOM 622 O O . SER A 1 83 ? -8.479 0.341 -9.436 1.00 91.81 83 SER A O 1
ATOM 624 N N . VAL A 1 84 ? -6.486 -0.650 -9.135 1.00 91.94 84 VAL A N 1
ATOM 625 C CA . VAL A 1 84 ? -6.766 -1.163 -7.788 1.00 91.94 84 VAL A CA 1
ATOM 626 C C . VAL A 1 84 ? -6.713 -0.034 -6.767 1.00 91.94 84 VAL A C 1
ATOM 628 O O . VAL A 1 84 ? -7.630 0.098 -5.962 1.00 91.94 84 VAL A O 1
ATOM 631 N N . ALA A 1 85 ? -5.685 0.812 -6.833 1.00 93.62 85 ALA A N 1
ATOM 632 C CA . ALA A 1 85 ? -5.535 1.964 -5.950 1.00 93.62 85 ALA A CA 1
ATOM 633 C C . ALA A 1 85 ? -6.735 2.918 -6.034 1.00 93.62 85 ALA A C 1
ATOM 635 O O . ALA A 1 85 ? -7.272 3.338 -5.013 1.00 93.62 85 ALA A O 1
ATOM 636 N N . GLU A 1 86 ? -7.194 3.214 -7.250 1.00 95.81 86 GLU A N 1
ATOM 637 C CA . GLU A 1 86 ? -8.361 4.059 -7.495 1.00 95.81 86 GLU A CA 1
ATOM 638 C C . GLU A 1 86 ? -9.647 3.445 -6.940 1.00 95.81 86 GLU A C 1
ATOM 640 O O . GLU A 1 86 ? -10.471 4.157 -6.366 1.00 95.81 86 GLU A O 1
ATOM 645 N N . ARG A 1 87 ? -9.792 2.117 -7.027 1.00 95.75 87 ARG A N 1
ATOM 646 C CA . ARG A 1 87 ? -10.904 1.405 -6.391 1.00 95.75 87 ARG A CA 1
ATOM 647 C C . ARG A 1 87 ? -10.842 1.503 -4.866 1.00 95.75 87 ARG A C 1
ATOM 649 O O . ARG A 1 87 ? -11.855 1.814 -4.257 1.00 95.75 87 ARG A O 1
ATOM 656 N N . ILE A 1 88 ? -9.675 1.285 -4.252 1.00 94.69 88 ILE A N 1
ATOM 657 C CA . ILE A 1 88 ? -9.498 1.453 -2.797 1.00 94.69 88 ILE A CA 1
ATOM 658 C C . ILE A 1 88 ? -9.857 2.887 -2.388 1.00 94.69 88 ILE A C 1
ATOM 660 O O . ILE A 1 88 ? -10.638 3.082 -1.462 1.00 94.69 88 ILE A O 1
ATOM 664 N N . ARG A 1 89 ? -9.345 3.896 -3.102 1.00 95.31 89 ARG A N 1
ATOM 665 C CA . ARG A 1 89 ? -9.618 5.309 -2.806 1.00 95.31 89 ARG A CA 1
ATOM 666 C C . ARG A 1 89 ? -11.098 5.676 -2.926 1.00 95.31 89 ARG A C 1
ATOM 668 O O . ARG A 1 89 ? -11.566 6.527 -2.181 1.00 95.31 89 ARG A O 1
ATOM 675 N N . ALA A 1 90 ? -11.818 5.079 -3.872 1.00 96.38 90 ALA A N 1
ATOM 676 C CA . ALA A 1 90 ? -13.243 5.339 -4.055 1.00 96.38 90 ALA A CA 1
ATOM 677 C C . ALA A 1 90 ? -14.113 4.754 -2.927 1.00 96.38 90 ALA A C 1
ATOM 679 O O . ALA A 1 90 ? -15.185 5.286 -2.656 1.00 96.38 90 ALA A O 1
ATOM 680 N N . GLU A 1 91 ? -13.661 3.672 -2.291 1.00 96.19 91 GLU A N 1
ATOM 681 C CA . GLU A 1 91 ? -14.430 2.917 -1.293 1.00 96.19 91 GLU A CA 1
ATOM 682 C C . GLU A 1 91 ? -14.119 3.336 0.148 1.00 96.19 91 GLU A C 1
ATOM 684 O O . GLU A 1 91 ? -14.975 3.213 1.023 1.00 96.19 91 GLU A O 1
ATOM 689 N N . PHE A 1 92 ? -12.907 3.831 0.411 1.00 95.69 92 PHE A N 1
ATOM 690 C CA . PHE A 1 92 ? -12.437 4.091 1.767 1.00 95.69 92 PHE A CA 1
ATOM 691 C C . PHE A 1 92 ? -11.973 5.534 1.953 1.00 95.69 92 PHE A C 1
ATOM 693 O O . PHE A 1 92 ? -11.152 6.060 1.199 1.00 95.69 92 PHE A O 1
ATOM 700 N N . GLU A 1 93 ? -12.479 6.165 3.011 1.00 92.44 93 GLU A N 1
ATOM 701 C CA . GLU A 1 93 ? -12.081 7.512 3.408 1.00 92.44 93 GLU A CA 1
ATOM 702 C C . GLU A 1 93 ? -10.615 7.566 3.856 1.00 92.44 93 GLU A C 1
ATOM 704 O O . GLU A 1 93 ? -10.028 6.572 4.280 1.00 92.44 93 GLU A O 1
ATOM 709 N N . GLY A 1 94 ? -10.008 8.747 3.739 1.00 91.75 94 GLY A N 1
ATOM 710 C CA . GLY A 1 94 ? -8.628 8.998 4.162 1.00 91.75 94 GLY A CA 1
ATOM 711 C C . GLY A 1 94 ? -7.544 8.367 3.283 1.00 91.75 94 GLY A C 1
ATOM 712 O O . GLY A 1 94 ? -6.363 8.675 3.432 1.00 91.75 94 GLY A O 1
ATOM 713 N N . VAL A 1 95 ? -7.916 7.540 2.302 1.00 94.75 95 VAL A N 1
ATOM 714 C CA . VAL A 1 95 ? -6.966 6.973 1.343 1.00 94.75 95 VAL A CA 1
ATOM 715 C C . VAL A 1 95 ? -6.433 8.059 0.414 1.00 94.75 95 VAL A C 1
ATOM 717 O O . VAL A 1 95 ? -7.161 8.902 -0.120 1.00 94.75 95 VAL A O 1
ATOM 720 N N . GLN A 1 96 ? -5.126 8.031 0.204 1.00 94.62 96 GLN A N 1
ATOM 721 C CA . GLN A 1 96 ? -4.391 8.924 -0.669 1.00 94.62 96 GLN A CA 1
ATOM 722 C C . GLN A 1 96 ? -3.573 8.108 -1.668 1.00 94.62 96 GLN A C 1
ATOM 724 O O . GLN A 1 96 ? -3.132 6.992 -1.391 1.00 94.62 96 GLN A O 1
ATOM 729 N N . ILE A 1 97 ? -3.382 8.691 -2.850 1.00 93.19 97 ILE A N 1
ATOM 730 C CA . ILE A 1 97 ? -2.582 8.114 -3.925 1.00 93.19 97 ILE A CA 1
ATOM 731 C C . ILE A 1 97 ? -1.487 9.115 -4.271 1.00 93.19 97 ILE A C 1
ATOM 733 O O . ILE A 1 97 ? -1.774 10.278 -4.565 1.00 93.19 97 ILE A O 1
ATOM 737 N N . SER A 1 98 ? -0.242 8.652 -4.255 1.00 90.88 98 SER A N 1
ATOM 738 C CA . SER A 1 98 ? 0.910 9.406 -4.735 1.00 90.88 98 SER A CA 1
ATOM 739 C C . SER A 1 98 ? 1.464 8.772 -6.006 1.00 90.88 98 SER A C 1
ATOM 741 O O . SER A 1 98 ? 1.717 7.568 -6.066 1.00 90.88 98 SER A O 1
ATOM 743 N N . GLU A 1 99 ? 1.690 9.612 -7.014 1.00 90.38 99 GLU A N 1
ATOM 744 C CA . GLU A 1 99 ? 2.441 9.239 -8.211 1.00 90.38 99 GLU A CA 1
ATOM 745 C C . GLU A 1 99 ? 3.893 8.894 -7.862 1.00 90.38 99 GLU A C 1
ATOM 747 O O . GLU A 1 99 ? 4.441 9.368 -6.860 1.00 90.38 99 GLU A O 1
ATOM 752 N N . LEU A 1 100 ? 4.526 8.079 -8.702 1.00 84.56 100 LEU A N 1
ATOM 753 C CA . LEU A 1 100 ? 5.893 7.613 -8.488 1.00 84.56 100 LEU A CA 1
ATOM 754 C C . LEU A 1 100 ? 6.893 8.437 -9.305 1.00 84.56 100 LEU A C 1
ATOM 756 O O . LEU A 1 100 ? 6.688 8.697 -10.489 1.00 84.56 100 LEU A O 1
ATOM 760 N N . SER A 1 101 ? 8.010 8.806 -8.683 1.00 81.69 101 SER A N 1
ATOM 761 C CA . SER A 1 101 ? 9.161 9.409 -9.358 1.00 81.69 101 SER A CA 1
ATOM 762 C C . SER A 1 101 ? 10.238 8.350 -9.566 1.00 81.69 101 SER A C 1
ATOM 764 O O . SER A 1 101 ? 11.069 8.123 -8.684 1.00 81.69 101 SER A O 1
ATOM 766 N N . TRP A 1 102 ? 10.219 7.708 -10.734 1.00 77.31 102 TRP A N 1
ATOM 767 C CA . TRP A 1 102 ? 11.186 6.677 -11.107 1.00 77.31 102 TRP A CA 1
ATOM 768 C C . TRP A 1 102 ? 12.575 7.265 -11.342 1.00 77.31 102 TRP A C 1
ATOM 770 O O . TRP A 1 102 ? 12.757 8.127 -12.200 1.00 77.31 102 TRP A O 1
ATOM 780 N N . GLN A 1 103 ? 13.564 6.770 -10.603 1.00 73.06 103 GLN A N 1
ATOM 781 C CA . GLN A 1 103 ? 14.967 7.017 -10.921 1.00 73.06 103 GLN A CA 1
ATOM 782 C C . GLN A 1 103 ? 15.416 6.143 -12.095 1.00 73.06 103 GLN A C 1
ATOM 784 O O . GLN A 1 103 ? 14.885 5.050 -12.311 1.00 73.06 103 GLN A O 1
ATOM 789 N N . ASP A 1 104 ? 16.431 6.593 -12.831 1.00 74.56 104 ASP A N 1
ATOM 790 C CA . ASP A 1 104 ? 17.059 5.771 -13.863 1.00 74.56 104 ASP A CA 1
ATOM 791 C C . ASP A 1 104 ? 17.619 4.484 -13.250 1.00 74.56 104 ASP A C 1
ATOM 793 O O . ASP A 1 104 ? 18.258 4.500 -12.198 1.00 74.56 104 ASP A O 1
ATOM 797 N N . ASN A 1 105 ? 17.397 3.346 -13.911 1.00 73.19 105 ASN A N 1
ATOM 798 C CA . ASN A 1 105 ? 17.963 2.080 -13.462 1.00 73.19 105 ASN A CA 1
ATOM 799 C C . ASN A 1 105 ? 19.447 2.014 -13.853 1.00 73.19 105 ASN A C 1
ATOM 801 O O . ASN A 1 105 ? 19.737 1.794 -15.035 1.00 73.19 105 ASN A O 1
ATOM 805 N N . PRO A 1 106 ? 20.406 2.111 -12.912 1.00 69.56 106 PRO A N 1
ATOM 806 C CA . PRO A 1 106 ? 21.825 2.046 -13.262 1.00 69.56 106 PRO A CA 1
ATOM 807 C C . PRO A 1 106 ? 22.193 0.707 -13.922 1.00 69.56 106 PRO A C 1
ATOM 809 O O . PRO A 1 106 ? 23.122 0.638 -14.728 1.00 69.56 106 PRO A O 1
ATOM 812 N N . LEU A 1 107 ? 21.433 -0.359 -13.649 1.00 70.69 107 LEU A N 1
ATOM 813 C CA . LEU A 1 107 ? 21.644 -1.688 -14.220 1.00 70.69 107 LEU A CA 1
ATOM 814 C C . LEU A 1 107 ? 21.059 -1.860 -15.629 1.00 70.69 107 LEU A C 1
ATOM 816 O O . LEU A 1 107 ? 21.365 -2.853 -16.299 1.00 70.69 107 LEU A O 1
ATOM 820 N N . ALA A 1 108 ? 20.260 -0.900 -16.109 1.00 74.88 108 ALA A N 1
ATOM 821 C CA . ALA A 1 108 ? 19.823 -0.870 -17.504 1.00 74.88 108 ALA A CA 1
ATOM 822 C C . ALA A 1 108 ? 21.010 -0.662 -18.456 1.00 74.88 108 ALA A C 1
ATOM 824 O O . ALA A 1 108 ? 21.029 -1.212 -19.557 1.00 74.88 108 ALA A O 1
ATOM 825 N N . THR A 1 109 ? 22.018 0.096 -18.021 1.00 79.12 109 THR A N 1
ATOM 826 C CA . THR A 1 109 ? 23.162 0.506 -18.847 1.00 79.12 109 THR A CA 1
ATOM 827 C C . THR A 1 109 ? 24.506 0.024 -18.307 1.00 79.12 109 THR A C 1
ATOM 829 O O . THR A 1 109 ? 25.484 0.013 -19.057 1.00 79.12 109 THR A O 1
ATOM 832 N N . THR A 1 110 ? 24.566 -0.447 -17.057 1.00 78.81 110 THR A N 1
ATOM 833 C CA . THR A 1 110 ? 25.810 -0.851 -16.382 1.00 78.81 110 THR A CA 1
ATOM 834 C C . THR A 1 110 ? 25.698 -2.264 -15.798 1.00 78.81 110 THR A C 1
ATOM 836 O O . THR A 1 110 ? 24.679 -2.668 -15.247 1.00 78.81 110 THR A O 1
ATOM 839 N N . LEU A 1 111 ? 26.744 -3.076 -15.943 1.00 76.75 111 LEU A N 1
ATOM 840 C CA . LEU A 1 111 ? 26.856 -4.398 -15.320 1.00 76.75 111 LEU A CA 1
ATOM 841 C C . LEU A 1 111 ? 27.222 -4.273 -13.832 1.00 76.75 111 LEU A C 1
ATOM 843 O O . LEU A 1 111 ? 27.811 -3.279 -13.420 1.00 76.75 111 LEU A O 1
ATOM 847 N N . ARG A 1 112 ? 26.981 -5.330 -13.035 1.00 69.94 112 ARG A N 1
ATOM 848 C CA . ARG A 1 112 ? 27.372 -5.375 -11.605 1.00 69.94 112 ARG A CA 1
ATOM 849 C C . ARG A 1 112 ? 28.863 -5.060 -11.368 1.00 69.94 112 ARG A C 1
ATOM 851 O O . ARG A 1 112 ? 29.219 -4.584 -10.303 1.00 69.94 112 ARG A O 1
ATOM 858 N N . ASN A 1 113 ? 29.731 -5.300 -12.355 1.00 78.31 113 ASN A N 1
ATOM 859 C CA . ASN A 1 113 ? 31.170 -5.008 -12.292 1.00 78.31 113 ASN A CA 1
ATOM 860 C C . ASN A 1 113 ? 31.554 -3.585 -12.758 1.00 78.31 113 ASN A C 1
ATOM 862 O O . ASN A 1 113 ? 32.727 -3.337 -13.033 1.00 78.31 113 ASN A O 1
ATOM 866 N N . GLY A 1 114 ? 30.585 -2.681 -12.924 1.00 78.19 114 GLY A N 1
ATOM 867 C CA . GLY A 1 114 ? 30.805 -1.285 -13.315 1.00 78.19 114 GLY A CA 1
ATOM 868 C C . GLY A 1 114 ? 31.054 -1.051 -14.808 1.00 78.19 114 GLY A C 1
ATOM 869 O O . GLY A 1 114 ? 31.198 0.093 -15.228 1.00 78.19 114 GLY A O 1
ATOM 870 N N . LYS A 1 115 ? 31.099 -2.098 -15.643 1.00 86.00 115 LYS A N 1
ATOM 871 C CA . LYS A 1 115 ? 31.279 -1.945 -17.097 1.00 86.00 115 LYS A CA 1
ATOM 872 C C . LYS A 1 115 ? 29.962 -1.606 -17.791 1.00 86.00 115 LYS A C 1
ATOM 874 O O . LYS A 1 115 ? 28.916 -2.135 -17.422 1.00 86.00 115 LYS A O 1
ATOM 879 N N . SER A 1 116 ? 30.024 -0.816 -18.861 1.00 87.81 116 SER A N 1
ATOM 880 C CA . SER A 1 116 ? 28.862 -0.550 -19.715 1.00 87.81 116 SER A CA 1
ATOM 881 C C . SER A 1 116 ? 28.309 -1.834 -20.342 1.00 87.81 116 SER A C 1
ATOM 883 O O . SER A 1 116 ? 29.052 -2.725 -20.767 1.00 87.81 116 SER A O 1
ATOM 885 N N . ARG A 1 117 ? 26.984 -1.920 -20.427 1.00 86.88 117 ARG A N 1
ATOM 886 C CA . ARG A 1 117 ? 26.250 -3.027 -21.043 1.00 86.88 117 ARG A CA 1
ATOM 887 C C . ARG A 1 117 ? 26.183 -2.826 -22.559 1.00 86.88 117 ARG A C 1
ATOM 889 O O . ARG A 1 117 ? 25.872 -1.738 -23.027 1.00 86.88 117 ARG A O 1
ATOM 896 N N . LYS A 1 118 ? 26.415 -3.886 -23.342 1.00 84.31 118 LYS A N 1
ATOM 897 C CA . LYS A 1 118 ? 26.300 -3.866 -24.818 1.00 84.31 118 LYS A CA 1
ATOM 898 C C . LYS A 1 118 ? 24.858 -4.068 -25.317 1.00 84.31 118 LYS A C 1
ATOM 900 O O . LYS A 1 118 ? 24.644 -4.708 -26.341 1.00 84.31 118 LYS A O 1
ATOM 905 N N . GLY A 1 119 ? 23.870 -3.589 -24.568 1.00 80.94 119 GLY A N 1
ATOM 906 C CA . GLY A 1 119 ? 22.461 -3.757 -24.910 1.00 80.94 119 GLY A CA 1
ATOM 907 C C . GLY A 1 119 ? 21.542 -3.710 -23.699 1.00 80.94 119 GLY A C 1
ATOM 908 O O . GLY A 1 119 ? 21.964 -3.948 -22.561 1.00 80.94 119 GLY A O 1
ATOM 909 N N . ARG A 1 120 ? 20.271 -3.415 -23.973 1.00 77.44 120 ARG A N 1
ATOM 910 C CA . ARG A 1 120 ? 19.211 -3.388 -22.971 1.00 77.44 120 ARG A CA 1
ATOM 911 C C . ARG A 1 120 ? 18.997 -4.799 -22.405 1.00 77.44 120 ARG A C 1
ATOM 913 O O . ARG A 1 120 ? 18.933 -5.755 -23.180 1.00 77.44 120 ARG A O 1
ATOM 920 N N . PRO A 1 121 ? 18.932 -4.973 -21.076 1.00 74.19 121 PRO A N 1
ATOM 921 C CA . PRO A 1 121 ? 18.648 -6.274 -20.498 1.00 74.19 121 PRO A CA 1
ATOM 922 C C . PRO A 1 121 ? 17.256 -6.767 -20.896 1.00 74.19 121 PRO A C 1
ATOM 924 O O . PRO A 1 121 ? 16.302 -6.009 -20.783 1.00 74.19 121 PRO A O 1
ATOM 927 N N . ALA A 1 122 ? 17.140 -8.042 -21.277 1.00 74.31 122 ALA A N 1
ATOM 928 C CA . ALA A 1 122 ? 15.852 -8.663 -21.603 1.00 74.31 122 ALA A CA 1
ATOM 929 C C . ALA A 1 122 ? 14.882 -8.713 -20.414 1.00 74.31 122 ALA A C 1
ATOM 931 O O . ALA A 1 122 ? 13.684 -8.852 -20.614 1.00 74.31 122 ALA A O 1
ATOM 932 N N . TRP A 1 123 ? 15.402 -8.608 -19.187 1.00 69.56 123 TRP A N 1
ATOM 933 C CA . TRP A 1 123 ? 14.557 -8.494 -18.012 1.00 69.56 123 TRP A CA 1
ATOM 934 C C . TRP A 1 123 ? 13.838 -7.144 -17.965 1.00 69.56 123 TRP A C 1
ATOM 936 O O . TRP A 1 123 ? 12.641 -7.126 -17.731 1.00 69.56 123 TRP A O 1
ATOM 946 N N . LEU A 1 124 ? 14.528 -6.019 -18.208 1.00 68.69 124 LEU A N 1
ATOM 947 C CA . LEU A 1 124 ? 13.987 -4.663 -18.030 1.00 68.69 124 LEU A CA 1
ATOM 948 C C . LEU A 1 124 ? 12.633 -4.497 -18.761 1.00 68.69 124 LEU A C 1
ATOM 950 O O . LEU A 1 124 ? 12.570 -4.786 -19.956 1.00 68.69 124 LEU A O 1
ATOM 954 N N . PRO A 1 125 ? 11.565 -4.022 -18.090 1.00 67.62 125 PRO A N 1
ATOM 955 C CA . PRO A 1 125 ? 10.256 -3.893 -18.721 1.00 67.62 125 PRO A CA 1
ATOM 956 C C . PRO A 1 125 ? 10.269 -2.780 -19.772 1.00 67.62 125 PRO A C 1
ATOM 958 O O . PRO A 1 125 ? 10.913 -1.743 -19.582 1.00 67.62 125 PRO A O 1
ATOM 961 N N . ASP A 1 126 ? 9.608 -3.018 -20.911 1.00 70.25 126 ASP A N 1
ATOM 962 C CA . ASP A 1 126 ? 9.533 -2.079 -22.051 1.00 70.25 126 ASP A CA 1
ATOM 963 C C . ASP A 1 126 ? 8.866 -0.755 -21.682 1.00 70.25 126 ASP A C 1
ATOM 965 O O . ASP A 1 126 ? 9.225 0.294 -22.215 1.00 70.25 126 ASP A O 1
ATOM 969 N N . THR A 1 127 ? 7.953 -0.799 -20.717 1.00 68.88 127 THR A N 1
ATOM 970 C CA . THR A 1 127 ? 7.273 0.359 -20.145 1.00 68.88 127 THR A CA 1
ATOM 971 C C . THR A 1 127 ? 7.399 0.339 -18.622 1.00 68.88 127 THR A C 1
ATOM 973 O O . THR A 1 127 ? 7.397 -0.747 -18.035 1.00 68.88 127 THR A O 1
ATOM 976 N N . PRO A 1 128 ? 7.468 1.506 -17.955 1.00 69.75 128 PRO A N 1
ATOM 977 C CA . PRO A 1 128 ? 7.315 1.575 -16.506 1.00 69.75 128 PRO A CA 1
ATOM 978 C C . PRO A 1 128 ? 6.019 0.894 -16.061 1.00 69.75 128 PRO A C 1
ATOM 980 O O . PRO A 1 128 ? 5.017 0.916 -16.780 1.00 69.75 128 PRO A O 1
ATOM 983 N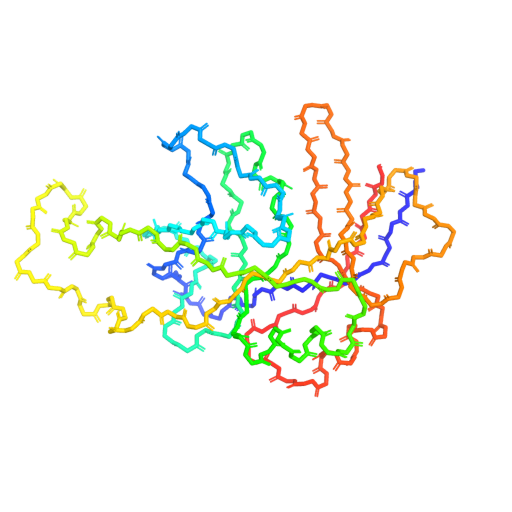 N . PHE A 1 129 ? 6.037 0.293 -14.876 1.00 75.25 129 PHE A N 1
ATOM 984 C CA . PHE A 1 129 ? 4.826 -0.255 -14.280 1.00 75.25 129 PHE A CA 1
ATOM 985 C C . PHE A 1 129 ? 3.856 0.884 -13.944 1.00 75.25 129 PHE A C 1
ATOM 987 O O . PHE A 1 129 ? 4.275 1.882 -13.355 1.00 75.25 129 PHE A O 1
ATOM 994 N N . ASP A 1 130 ? 2.569 0.730 -14.276 1.00 83.69 130 ASP A N 1
ATOM 995 C CA . ASP A 1 130 ? 1.514 1.667 -13.853 1.00 83.69 130 ASP A CA 1
ATOM 996 C C . ASP A 1 130 ? 1.123 1.403 -12.391 1.00 83.69 130 ASP A C 1
ATOM 998 O O . ASP A 1 130 ? 0.025 0.940 -12.068 1.00 83.69 130 ASP A O 1
ATOM 1002 N N . LEU A 1 131 ? 2.097 1.631 -11.511 1.00 86.06 131 LEU A N 1
ATOM 1003 C CA . LEU A 1 131 ? 1.958 1.553 -10.068 1.00 86.06 131 LEU A CA 1
ATOM 1004 C C . LEU A 1 131 ? 1.854 2.949 -9.476 1.00 86.06 131 LEU A C 1
ATOM 1006 O O . LEU A 1 131 ? 2.464 3.905 -9.956 1.00 86.06 131 LEU A O 1
ATOM 1010 N N . VAL A 1 132 ? 1.134 3.024 -8.369 1.00 89.12 132 VAL A N 1
ATOM 1011 C CA . VAL A 1 132 ? 1.041 4.201 -7.514 1.00 89.12 132 VAL A CA 1
ATOM 1012 C C . VAL A 1 132 ? 1.250 3.796 -6.064 1.00 89.12 132 VAL A C 1
ATOM 1014 O O . VAL A 1 132 ? 1.081 2.631 -5.700 1.00 89.12 132 VAL A O 1
ATOM 1017 N N . HIS A 1 133 ? 1.619 4.760 -5.231 1.00 88.69 133 HIS A N 1
ATOM 1018 C CA . HIS A 1 133 ? 1.753 4.558 -3.798 1.00 88.69 133 HIS A CA 1
ATOM 1019 C C . HIS A 1 133 ? 0.425 4.865 -3.099 1.00 88.69 133 HIS A C 1
ATOM 1021 O O . HIS A 1 133 ? -0.054 5.998 -3.166 1.00 88.69 133 HIS A O 1
ATOM 1027 N N . VAL A 1 134 ? -0.156 3.867 -2.435 1.00 91.38 134 VAL A N 1
ATOM 1028 C CA . VAL A 1 134 ? -1.395 3.984 -1.659 1.00 91.38 134 VAL A CA 1
ATOM 1029 C C . VAL A 1 134 ? -1.055 4.111 -0.180 1.00 91.38 134 VAL A C 1
ATOM 1031 O O . VAL A 1 134 ? -0.356 3.261 0.366 1.00 91.38 134 VAL A O 1
ATOM 1034 N N . TRP A 1 135 ? -1.565 5.152 0.468 1.00 91.31 135 TRP A N 1
ATOM 1035 C CA . TRP A 1 135 ? -1.346 5.435 1.889 1.00 91.31 135 TRP A CA 1
ATOM 1036 C C . TRP A 1 135 ? -2.600 6.066 2.511 1.00 91.31 135 TRP A C 1
ATOM 1038 O O . TRP A 1 135 ? -3.568 6.347 1.804 1.00 91.31 135 TRP A O 1
ATOM 1048 N N . SER A 1 136 ? -2.613 6.263 3.831 1.00 92.38 136 SER A N 1
ATOM 1049 C CA . SER A 1 136 ? -3.730 6.890 4.552 1.00 92.38 136 SER A CA 1
ATOM 1050 C C . SER A 1 136 ? -3.287 8.178 5.237 1.00 92.38 136 SER A C 1
ATOM 1052 O O . SER A 1 136 ? -2.245 8.200 5.884 1.00 92.38 136 SER A O 1
ATOM 1054 N N . ASP A 1 137 ? -4.109 9.225 5.162 1.00 91.88 137 ASP A N 1
ATOM 1055 C CA . ASP A 1 137 ? -3.928 10.461 5.935 1.00 91.88 137 ASP A CA 1
ATOM 1056 C C . ASP A 1 137 ? -4.533 10.404 7.354 1.00 91.88 137 ASP A C 1
ATOM 1058 O O . ASP A 1 137 ? -4.370 11.337 8.144 1.00 91.88 137 ASP A O 1
ATOM 1062 N N . ILE A 1 138 ? -5.175 9.288 7.708 1.00 92.94 138 ILE A N 1
ATOM 1063 C CA . ILE A 1 138 ? -5.644 8.977 9.060 1.00 92.94 138 ILE A CA 1
ATOM 1064 C C . ILE A 1 138 ? -4.539 8.242 9.825 1.00 92.94 138 ILE A C 1
ATOM 1066 O O . ILE A 1 138 ? -4.125 7.153 9.421 1.00 92.94 138 ILE A O 1
ATOM 1070 N N . TYR A 1 139 ? -4.116 8.806 10.961 1.00 91.12 139 TYR A N 1
ATOM 1071 C CA . TYR A 1 139 ? -3.039 8.275 11.803 1.00 91.12 139 TYR A CA 1
ATOM 1072 C C . TYR A 1 139 ? -3.522 7.876 13.198 1.00 91.12 139 TYR A C 1
ATOM 1074 O O . TYR A 1 139 ? -4.288 8.597 13.838 1.00 91.12 139 TYR A O 1
ATOM 1082 N N . VAL A 1 140 ? -3.005 6.756 13.703 1.00 92.50 140 VAL A N 1
ATOM 1083 C CA . VAL A 1 140 ? -3.277 6.239 15.049 1.00 92.50 140 VAL A CA 1
ATOM 1084 C C . VAL A 1 140 ? -1.960 5.997 15.786 1.00 92.50 140 VAL A C 1
ATOM 1086 O O . VAL A 1 140 ? -1.131 5.219 15.323 1.00 92.50 140 VAL A O 1
ATOM 1089 N N . ASP A 1 141 ? -1.754 6.617 16.952 1.00 91.94 141 ASP A N 1
ATOM 1090 C CA . ASP A 1 141 ? -0.628 6.267 17.835 1.00 91.94 141 ASP A CA 1
ATOM 1091 C C . ASP A 1 141 ? -0.982 5.003 18.627 1.00 91.94 141 ASP A C 1
ATOM 1093 O O . ASP A 1 141 ? -1.878 5.017 19.471 1.00 91.94 141 ASP A O 1
ATOM 1097 N N . VAL A 1 142 ? -0.270 3.901 18.387 1.00 91.44 142 VAL A N 1
ATOM 1098 C CA . VAL A 1 142 ? -0.560 2.608 19.035 1.00 91.44 142 VAL A CA 1
ATOM 1099 C C . VAL A 1 142 ? -0.313 2.611 20.545 1.00 91.44 142 VAL A C 1
ATOM 1101 O O . VAL A 1 142 ? -0.800 1.729 21.251 1.00 91.44 142 VAL A O 1
ATOM 1104 N N . ARG A 1 143 ? 0.424 3.600 21.063 1.00 90.75 143 ARG A N 1
ATOM 1105 C CA . ARG A 1 143 ? 0.656 3.777 22.506 1.00 90.75 143 ARG A CA 1
ATOM 1106 C C . ARG A 1 143 ? -0.537 4.396 23.210 1.00 90.75 143 ARG A C 1
ATOM 1108 O O . ARG A 1 143 ? -0.711 4.183 24.408 1.00 90.75 143 ARG A O 1
ATOM 1115 N N . ASN A 1 144 ? -1.335 5.159 22.471 1.00 91.75 144 ASN A N 1
ATOM 1116 C CA . ASN A 1 144 ? -2.536 5.816 22.958 1.00 91.75 144 ASN A CA 1
ATOM 1117 C C . ASN A 1 144 ? -3.644 5.731 21.895 1.00 91.75 144 ASN A C 1
ATOM 1119 O O . ASN A 1 144 ? -4.044 6.760 21.341 1.00 91.75 144 ASN A O 1
ATOM 1123 N N . PRO A 1 145 ? -4.104 4.511 21.560 1.00 89.12 145 PRO A N 1
ATOM 1124 C CA . PRO A 1 145 ? -5.093 4.340 20.517 1.00 89.12 145 PRO A CA 1
ATOM 1125 C C . PRO A 1 145 ? -6.440 4.908 20.982 1.00 89.12 145 PRO A C 1
ATOM 1127 O O . PRO A 1 145 ? -6.755 4.868 22.177 1.00 89.12 145 PRO A O 1
ATOM 1130 N N . PRO A 1 146 ? -7.262 5.421 20.053 1.00 87.00 146 PRO A N 1
ATOM 1131 C CA . PRO A 1 146 ? -8.624 5.820 20.369 1.00 87.00 146 PRO A CA 1
ATOM 1132 C C . PRO A 1 146 ? -9.440 4.615 20.859 1.00 87.00 146 PRO A C 1
ATOM 1134 O O . PRO A 1 146 ? -9.131 3.465 20.548 1.00 87.00 146 PRO A O 1
ATOM 1137 N N . LEU A 1 147 ? -10.523 4.884 21.598 1.00 83.75 147 LEU A N 1
ATOM 1138 C CA . LEU A 1 147 ? -11.446 3.838 22.068 1.00 83.75 147 LEU A CA 1
ATOM 1139 C C . LEU A 1 147 ? -12.060 3.036 20.911 1.00 83.75 147 LEU A C 1
ATOM 1141 O O . LEU A 1 147 ? -12.359 1.857 21.072 1.00 83.75 147 LEU A O 1
ATOM 1145 N N . LEU A 1 148 ? -12.242 3.688 19.761 1.00 84.75 148 LEU A N 1
ATOM 1146 C CA . LEU A 1 148 ? -12.686 3.090 18.510 1.00 84.75 148 LEU A CA 1
ATOM 1147 C C . LEU A 1 148 ? -11.667 3.432 17.428 1.00 84.75 148 LEU A C 1
ATOM 1149 O O . LEU A 1 148 ? -11.327 4.603 17.252 1.00 84.75 148 LEU A O 1
ATOM 1153 N N . LEU A 1 149 ? -11.180 2.410 16.727 1.00 85.12 149 LEU A N 1
ATOM 1154 C CA . LEU A 1 149 ? -10.298 2.605 15.582 1.00 85.12 149 LEU A CA 1
ATOM 1155 C C . LEU A 1 149 ? -11.058 3.268 14.425 1.00 85.12 149 LEU A C 1
ATOM 1157 O O . LEU A 1 149 ? -12.280 3.113 14.332 1.00 85.12 149 LEU A O 1
ATOM 1161 N N . PRO A 1 150 ? -10.347 3.979 13.536 1.00 87.75 150 PRO A N 1
ATOM 1162 C CA . PRO A 1 150 ? -10.919 4.424 12.276 1.00 87.75 150 PRO A CA 1
ATOM 1163 C C . PRO A 1 150 ? -11.516 3.255 11.487 1.00 87.75 150 PRO A C 1
ATOM 1165 O O . PRO A 1 150 ? -10.983 2.145 11.500 1.00 87.75 150 PRO A O 1
ATOM 1168 N N . THR A 1 151 ? -12.609 3.526 10.784 1.00 88.94 151 THR A N 1
ATOM 1169 C CA . THR A 1 151 ? -13.175 2.619 9.782 1.00 88.94 151 THR A CA 1
ATOM 1170 C C . THR A 1 151 ? -12.436 2.790 8.460 1.00 88.94 151 THR A C 1
ATOM 1172 O O . THR A 1 151 ? -12.118 3.916 8.083 1.00 88.94 151 THR A O 1
ATOM 1175 N N . GLY A 1 152 ? -12.214 1.710 7.721 1.00 93.69 152 GLY A N 1
ATOM 1176 C CA . GLY A 1 152 ? -11.469 1.719 6.470 1.00 93.69 152 GLY A CA 1
ATOM 1177 C C . GLY A 1 152 ? -9.981 1.455 6.681 1.00 93.69 152 GLY A C 1
ATOM 1178 O O . GLY A 1 152 ? -9.587 0.556 7.428 1.00 93.69 152 GLY A O 1
ATOM 1179 N N . LEU A 1 153 ? -9.152 2.224 5.976 1.00 94.62 153 LEU A N 1
ATOM 1180 C CA . LEU A 1 153 ? -7.698 2.119 6.020 1.00 94.62 153 LEU A CA 1
ATOM 1181 C C . LEU A 1 153 ? -7.118 3.248 6.876 1.00 94.62 153 LEU A C 1
ATOM 1183 O O . LEU A 1 153 ? -7.610 4.372 6.852 1.00 94.62 153 LEU A O 1
ATOM 1187 N N . PHE A 1 154 ? -6.068 2.947 7.633 1.00 93.94 154 PHE A N 1
ATOM 1188 C CA . PHE A 1 154 ? -5.382 3.903 8.496 1.00 93.94 154 PHE A CA 1
ATOM 1189 C C . PHE A 1 154 ? -3.903 3.551 8.654 1.00 93.94 154 PHE A C 1
ATOM 1191 O O . PHE A 1 154 ? -3.489 2.408 8.462 1.00 93.94 154 PHE A O 1
ATOM 1198 N N . THR A 1 155 ? -3.095 4.528 9.056 1.00 91.56 155 THR A N 1
ATOM 1199 C CA . THR A 1 155 ? -1.698 4.308 9.427 1.00 91.56 155 THR A CA 1
ATOM 1200 C C . THR A 1 155 ? -1.579 4.232 10.946 1.00 91.56 155 THR A C 1
ATOM 1202 O O . THR A 1 155 ? -1.808 5.209 11.659 1.00 91.56 155 THR A O 1
ATOM 1205 N N . ALA A 1 156 ? -1.167 3.084 11.472 1.00 90.31 156 ALA A N 1
ATOM 1206 C CA . ALA A 1 156 ? -0.735 2.966 12.858 1.00 90.31 156 ALA A CA 1
ATOM 1207 C C . ALA A 1 156 ? 0.730 3.388 12.994 1.00 90.31 156 ALA A C 1
ATOM 1209 O O . ALA A 1 156 ? 1.562 3.004 12.180 1.00 90.31 156 ALA A O 1
ATOM 1210 N N . THR A 1 157 ? 1.060 4.134 14.043 1.00 88.62 157 THR A N 1
ATOM 1211 C CA . THR A 1 157 ? 2.404 4.668 14.292 1.00 88.62 157 THR A CA 1
ATOM 1212 C C . THR A 1 157 ? 2.838 4.391 15.724 1.00 88.62 157 THR A C 1
ATOM 1214 O O . THR A 1 157 ? 2.028 4.441 16.650 1.00 88.62 157 THR A O 1
ATOM 1217 N N . ARG A 1 158 ? 4.127 4.109 15.926 1.00 87.44 158 ARG A N 1
ATOM 1218 C CA . ARG A 1 158 ? 4.751 3.943 17.244 1.00 87.44 158 ARG A CA 1
ATOM 1219 C C . ARG A 1 158 ? 6.110 4.615 17.272 1.00 87.44 158 ARG A C 1
ATOM 1221 O O . ARG A 1 158 ? 7.066 4.098 16.692 1.00 87.44 158 ARG A O 1
ATOM 1228 N N . SER A 1 159 ? 6.244 5.712 18.011 1.00 82.12 159 SER A N 1
ATOM 1229 C CA . SER A 1 159 ? 7.570 6.301 18.220 1.00 82.12 159 SER A CA 1
ATOM 1230 C C . SER A 1 159 ? 8.424 5.411 19.131 1.00 82.12 159 SER A C 1
ATOM 1232 O O . SER A 1 159 ? 7.969 5.008 20.204 1.00 82.12 159 SER A O 1
ATOM 1234 N N . GLN A 1 160 ? 9.675 5.178 18.750 1.00 74.81 160 GLN A N 1
ATOM 1235 C CA . GLN A 1 160 ? 10.676 4.422 19.492 1.00 74.81 160 GLN A CA 1
ATOM 1236 C C . GLN A 1 160 ? 12.006 5.195 19.492 1.00 74.81 160 GLN A C 1
ATOM 1238 O O . GLN A 1 160 ? 12.860 5.031 18.618 1.00 74.81 160 GLN A O 1
ATOM 1243 N N . GLY A 1 161 ? 12.178 6.076 20.481 1.00 75.62 161 GLY A N 1
ATOM 1244 C CA . GLY A 1 161 ? 13.344 6.960 20.563 1.00 75.62 161 GLY A CA 1
ATOM 1245 C C . GLY A 1 161 ? 13.398 7.929 19.378 1.00 75.62 161 GLY A C 1
ATOM 1246 O O . GLY A 1 161 ? 12.511 8.763 19.232 1.00 75.62 161 GLY A O 1
ATOM 1247 N N . MET A 1 162 ? 14.432 7.809 18.539 1.00 66.12 162 MET A N 1
ATOM 1248 C CA . MET A 1 162 ? 14.623 8.620 17.322 1.00 66.12 162 MET A CA 1
ATOM 1249 C C . MET A 1 162 ? 13.978 8.018 16.055 1.00 66.12 162 MET A C 1
ATOM 1251 O O . MET A 1 162 ? 14.199 8.534 14.959 1.00 66.12 162 MET A O 1
ATOM 1255 N N . HIS A 1 163 ? 13.211 6.930 16.188 1.00 67.38 163 HIS A N 1
ATOM 1256 C CA . HIS A 1 163 ? 12.586 6.196 15.080 1.00 67.38 163 HIS A CA 1
ATOM 1257 C C . HIS A 1 163 ? 11.061 6.123 15.254 1.00 67.38 163 HIS A C 1
ATOM 1259 O O . HIS A 1 163 ? 10.558 6.258 16.370 1.00 67.38 163 HIS A O 1
ATOM 1265 N N . PHE A 1 164 ? 10.326 5.859 14.174 1.00 72.88 164 PHE A N 1
ATOM 1266 C CA . PHE A 1 164 ? 8.870 5.666 14.192 1.00 72.88 164 PHE A CA 1
ATOM 1267 C C . PHE A 1 164 ? 8.504 4.410 13.427 1.00 72.88 164 PHE A C 1
ATOM 1269 O O . PHE A 1 164 ? 8.716 4.382 12.229 1.00 72.88 164 PHE A O 1
ATOM 1276 N N . ASN A 1 165 ? 7.951 3.389 14.076 1.00 80.31 165 ASN A N 1
ATOM 1277 C CA . ASN A 1 165 ? 7.393 2.255 13.341 1.00 80.31 165 ASN A CA 1
ATOM 1278 C C . ASN A 1 165 ? 6.026 2.644 12.787 1.00 80.31 165 ASN A C 1
ATOM 1280 O O . ASN A 1 165 ? 5.178 3.057 13.581 1.00 80.31 165 ASN A O 1
ATOM 1284 N N . ASN A 1 166 ? 5.807 2.472 11.485 1.00 83.12 166 ASN A N 1
ATOM 1285 C CA . ASN A 1 166 ? 4.515 2.716 10.858 1.00 83.12 166 ASN A CA 1
ATOM 1286 C C . ASN A 1 166 ? 3.977 1.429 10.222 1.00 83.12 166 ASN A C 1
ATOM 1288 O O . ASN A 1 166 ? 4.734 0.625 9.683 1.00 83.12 166 ASN A O 1
ATOM 1292 N N . TRP A 1 167 ? 2.661 1.247 10.272 1.00 87.75 167 TRP A N 1
ATOM 1293 C CA . TRP A 1 167 ? 1.955 0.139 9.637 1.00 87.75 167 TRP A CA 1
ATOM 1294 C C . TRP A 1 167 ? 0.727 0.673 8.916 1.00 87.75 167 TRP A C 1
ATOM 1296 O O . TRP A 1 167 ? -0.103 1.340 9.531 1.00 87.75 167 TRP A O 1
ATOM 1306 N N . PHE A 1 168 ? 0.591 0.351 7.633 1.00 89.62 168 PHE A N 1
ATOM 1307 C CA . PHE A 1 168 ? -0.630 0.615 6.881 1.00 89.62 168 PHE A CA 1
ATOM 1308 C C . PHE A 1 168 ? -1.614 -0.530 7.105 1.00 89.62 168 PHE A C 1
ATOM 1310 O O . PHE A 1 168 ? -1.334 -1.683 6.771 1.00 89.62 168 PHE A O 1
ATOM 1317 N N . LEU A 1 169 ? -2.729 -0.217 7.752 1.00 92.62 169 LEU A N 1
ATOM 1318 C CA . LEU A 1 169 ? -3.673 -1.186 8.285 1.00 92.62 169 LEU A CA 1
ATOM 1319 C C . LEU A 1 169 ? -5.084 -0.905 7.786 1.00 92.62 169 LEU A C 1
ATOM 1321 O O . LEU A 1 169 ? -5.39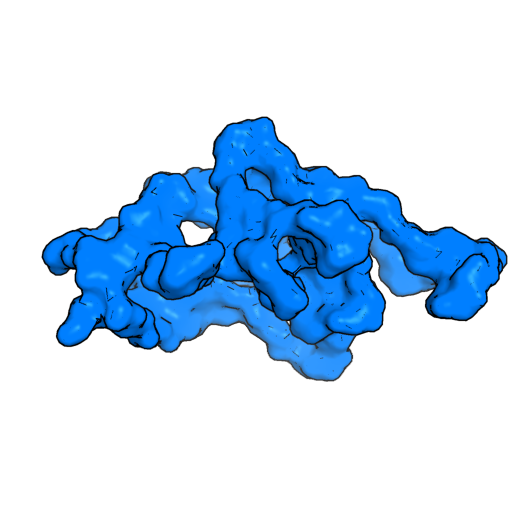6 0.193 7.330 1.00 92.62 169 LEU A O 1
ATOM 1325 N N . CYS A 1 170 ? -5.952 -1.894 7.936 1.00 94.69 170 CYS A N 1
ATOM 1326 C CA . CYS A 1 170 ? -7.384 -1.735 7.784 1.00 94.69 170 CYS A CA 1
ATOM 1327 C C . CYS A 1 170 ? -8.159 -2.470 8.883 1.00 94.69 170 CYS A C 1
ATOM 1329 O O . CYS A 1 170 ? -7.636 -3.377 9.546 1.00 94.69 170 CYS A O 1
ATOM 1331 N N . ASP A 1 171 ? -9.405 -2.052 9.100 1.00 94.88 171 ASP A N 1
ATOM 1332 C CA . ASP A 1 171 ? -10.332 -2.765 9.976 1.00 94.88 171 ASP A CA 1
ATOM 1333 C C . ASP A 1 171 ? -10.880 -4.046 9.316 1.00 94.88 171 ASP A C 1
ATOM 1335 O O . ASP A 1 171 ? -10.650 -4.327 8.140 1.00 94.88 171 ASP A O 1
ATOM 1339 N N . GLU A 1 172 ? -11.614 -4.845 10.090 1.00 95.38 172 GLU A N 1
ATOM 1340 C CA . GLU A 1 172 ? -12.153 -6.135 9.645 1.00 95.38 172 GLU A CA 1
ATOM 1341 C C . GLU A 1 172 ? -13.119 -6.024 8.457 1.00 95.38 172 GLU A C 1
ATOM 1343 O O . GLU A 1 172 ? -13.066 -6.859 7.552 1.00 95.38 172 GLU A O 1
ATOM 1348 N N . ASN A 1 173 ? -13.966 -4.990 8.410 1.00 95.44 173 ASN A N 1
ATOM 1349 C CA . ASN A 1 173 ? -14.918 -4.823 7.310 1.00 95.44 173 ASN A CA 1
ATOM 1350 C C . ASN A 1 173 ? -14.189 -4.475 6.012 1.00 95.44 173 ASN A C 1
ATOM 1352 O O . ASN A 1 173 ? -14.459 -5.076 4.971 1.00 95.44 173 ASN A O 1
ATOM 1356 N N . ALA A 1 174 ? -13.227 -3.551 6.083 1.00 96.06 174 ALA A N 1
ATOM 1357 C CA . ALA A 1 174 ? -12.385 -3.203 4.947 1.00 96.06 174 ALA A CA 1
ATOM 1358 C C . ALA A 1 174 ? -11.565 -4.409 4.466 1.00 96.06 174 ALA A C 1
ATOM 1360 O O . ALA A 1 174 ? -11.520 -4.683 3.267 1.00 96.06 174 ALA A O 1
ATOM 1361 N N . ALA A 1 175 ? -10.983 -5.185 5.385 1.00 96.19 175 ALA A N 1
ATOM 1362 C CA . ALA A 1 175 ? -10.269 -6.418 5.061 1.00 96.19 175 ALA A CA 1
ATOM 1363 C C . ALA A 1 175 ? -11.158 -7.418 4.303 1.00 96.19 175 ALA A C 1
ATOM 1365 O O . AL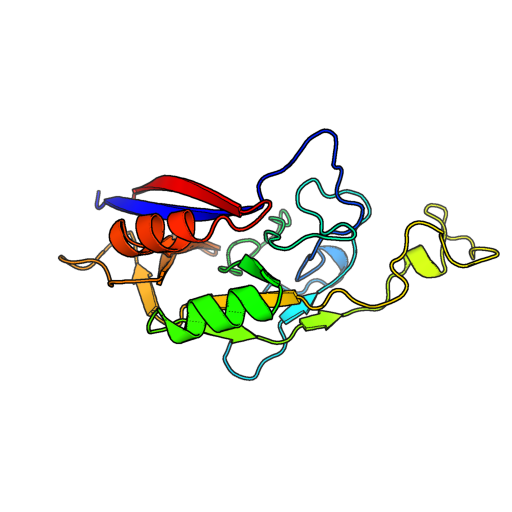A A 1 175 ? -10.756 -7.926 3.255 1.00 96.19 175 ALA A O 1
ATOM 1366 N N . ALA A 1 176 ? -12.376 -7.669 4.793 1.00 96.69 176 ALA A N 1
ATOM 1367 C CA . ALA A 1 176 ? -13.325 -8.582 4.159 1.00 96.69 176 ALA A CA 1
ATOM 1368 C C . ALA A 1 176 ? -13.776 -8.086 2.775 1.00 96.69 176 ALA A C 1
ATOM 1370 O O . ALA A 1 176 ? -13.842 -8.869 1.824 1.00 96.69 176 ALA A O 1
ATOM 1371 N N . GLN A 1 177 ? -14.042 -6.785 2.638 1.00 96.81 177 GLN A N 1
ATOM 1372 C CA . GLN A 1 177 ? -14.436 -6.180 1.368 1.00 96.81 177 GLN A CA 1
ATOM 1373 C C . GLN A 1 177 ? -13.321 -6.290 0.323 1.00 96.81 177 GLN A C 1
ATOM 1375 O O . GLN A 1 177 ? -13.583 -6.744 -0.790 1.00 96.81 177 GLN A O 1
ATOM 1380 N N . ILE A 1 178 ? -12.084 -5.931 0.683 1.00 95.38 178 ILE A N 1
ATOM 1381 C CA . ILE A 1 178 ? -10.926 -5.992 -0.221 1.00 95.38 178 ILE A CA 1
ATOM 1382 C C . ILE A 1 178 ? -10.595 -7.447 -0.581 1.00 95.38 178 ILE A C 1
ATOM 1384 O O . ILE A 1 178 ? -10.302 -7.735 -1.741 1.00 95.38 178 ILE A O 1
ATOM 1388 N N . ALA A 1 179 ? -10.705 -8.387 0.366 1.00 93.69 179 ALA A N 1
ATOM 1389 C CA . ALA A 1 179 ? -10.532 -9.814 0.088 1.00 93.69 179 ALA A CA 1
ATOM 1390 C C . ALA A 1 179 ? -11.516 -10.321 -0.983 1.00 93.69 179 ALA A C 1
ATOM 1392 O O . ALA A 1 179 ? -11.144 -11.125 -1.836 1.00 93.69 179 ALA A O 1
ATOM 1393 N N . GLY A 1 180 ? -12.752 -9.808 -0.989 1.00 95.38 180 GLY A N 1
ATOM 1394 C CA . GLY A 1 180 ? -13.770 -10.144 -1.988 1.00 95.38 180 GLY A CA 1
ATOM 1395 C C . GLY A 1 180 ? -13.471 -9.650 -3.408 1.00 95.38 180 GLY A C 1
ATOM 1396 O O . GLY A 1 180 ? -14.203 -9.991 -4.335 1.00 95.38 180 GLY A O 1
ATOM 1397 N N . TRP A 1 181 ? -12.429 -8.839 -3.608 1.00 94.38 181 TRP A N 1
ATOM 1398 C CA . TRP A 1 181 ? -12.044 -8.334 -4.929 1.00 94.38 181 TRP A CA 1
ATOM 1399 C C . TRP A 1 181 ? -11.091 -9.262 -5.683 1.00 94.38 181 TRP A C 1
ATOM 1401 O O . TRP A 1 181 ? -10.835 -8.996 -6.855 1.00 94.38 181 TRP A O 1
ATOM 1411 N N . ASP A 1 182 ? -10.584 -10.311 -5.025 1.00 89.31 182 ASP A N 1
ATOM 1412 C CA . ASP A 1 182 ? -9.671 -11.310 -5.598 1.00 89.31 182 ASP A CA 1
ATOM 1413 C C . ASP A 1 182 ? -8.471 -10.673 -6.324 1.00 89.31 182 ASP A C 1
ATOM 1415 O O . ASP A 1 182 ? -8.130 -10.983 -7.467 1.00 89.31 182 ASP A O 1
ATOM 1419 N N . ILE A 1 183 ? -7.847 -9.694 -5.660 1.00 88.19 183 ILE A N 1
ATOM 1420 C CA . ILE A 1 183 ? -6.682 -9.003 -6.208 1.00 88.19 183 ILE A CA 1
ATOM 1421 C C . ILE A 1 183 ? -5.508 -9.979 -6.230 1.00 88.19 183 ILE A C 1
ATOM 1423 O O . ILE A 1 183 ? -5.061 -10.472 -5.189 1.00 88.19 183 ILE A O 1
ATOM 1427 N N . ARG A 1 184 ? -4.973 -10.219 -7.431 1.00 83.75 184 ARG A N 1
ATOM 1428 C CA . ARG A 1 184 ? -3.765 -11.025 -7.622 1.00 83.75 184 ARG A CA 1
ATOM 1429 C C . ARG A 1 184 ? -2.650 -10.528 -6.704 1.00 83.75 184 ARG A C 1
ATOM 1431 O O . ARG A 1 184 ? -2.468 -9.327 -6.553 1.00 83.75 184 ARG A O 1
ATOM 1438 N N . ASN A 1 185 ? -1.917 -11.474 -6.119 1.00 81.25 185 ASN A N 1
ATOM 1439 C CA . ASN A 1 185 ? -0.731 -11.248 -5.295 1.00 81.25 185 ASN A CA 1
ATOM 1440 C C . ASN A 1 185 ? -0.900 -10.252 -4.126 1.00 81.25 185 ASN A C 1
ATOM 1442 O O . ASN A 1 185 ? 0.095 -9.812 -3.559 1.00 81.25 185 ASN A O 1
ATOM 1446 N N . LEU A 1 186 ? -2.137 -9.946 -3.717 1.00 86.44 186 LEU A N 1
ATOM 1447 C CA . LEU A 1 186 ? -2.435 -9.271 -2.458 1.00 86.44 186 LEU A CA 1
ATOM 1448 C C . LEU A 1 186 ? -2.522 -10.304 -1.331 1.00 86.44 186 LEU A C 1
ATOM 1450 O O . LEU A 1 186 ? -3.170 -11.345 -1.454 1.00 86.44 186 LEU A O 1
ATOM 1454 N N . GLN A 1 187 ? -1.900 -9.990 -0.204 1.00 87.69 187 GLN A N 1
ATOM 1455 C CA . GLN A 1 187 ? -2.067 -10.681 1.059 1.00 87.69 187 GLN A CA 1
ATOM 1456 C C . GLN A 1 187 ? -2.732 -9.739 2.060 1.00 87.69 187 GLN A C 1
ATOM 1458 O O . GLN A 1 187 ? -2.347 -8.581 2.202 1.00 87.69 187 GLN A O 1
ATOM 1463 N N . ILE A 1 188 ? -3.720 -10.265 2.781 1.00 91.50 188 ILE A N 1
ATOM 1464 C CA . ILE A 1 188 ? -4.334 -9.595 3.924 1.00 91.50 188 ILE A CA 1
ATOM 1465 C C . ILE A 1 188 ? -4.090 -10.480 5.139 1.00 91.50 188 ILE A C 1
ATOM 1467 O O . ILE A 1 188 ? -4.410 -11.671 5.120 1.00 91.50 188 ILE A O 1
ATOM 1471 N N . ARG A 1 189 ? -3.479 -9.927 6.187 1.00 92.62 189 ARG A N 1
ATOM 1472 C CA . ARG A 1 189 ? -3.077 -10.700 7.369 1.00 92.62 189 ARG A CA 1
ATOM 1473 C C . ARG A 1 189 ? -3.473 -9.986 8.648 1.00 92.62 189 ARG A C 1
ATOM 1475 O O . ARG A 1 189 ? -3.163 -8.813 8.821 1.00 92.62 189 ARG A O 1
ATOM 1482 N N . ALA A 1 190 ? -4.099 -10.717 9.565 1.00 95.06 190 ALA A N 1
ATOM 1483 C CA . ALA A 1 190 ? -4.378 -10.212 10.902 1.00 95.06 190 ALA A CA 1
ATOM 1484 C C . ALA A 1 190 ? -3.069 -9.931 11.655 1.00 95.06 190 ALA A C 1
ATOM 1486 O O . ALA A 1 190 ? -2.128 -10.733 11.626 1.00 95.06 190 ALA A O 1
ATOM 1487 N N . VAL A 1 191 ? -3.018 -8.794 12.336 1.00 92.81 191 VAL A N 1
ATOM 1488 C CA . VAL A 1 191 ? -1.878 -8.352 13.135 1.00 92.81 191 VAL A CA 1
ATOM 1489 C C . VAL A 1 191 ? -2.341 -7.812 14.478 1.00 92.81 191 VAL A C 1
ATOM 1491 O O . VAL A 1 191 ? -3.424 -7.242 14.611 1.00 92.81 191 VAL A O 1
ATOM 1494 N N . GLU A 1 192 ? -1.481 -7.989 15.474 1.00 93.44 192 GLU A N 1
ATOM 1495 C CA . GLU A 1 192 ? -1.636 -7.417 16.803 1.00 93.44 192 GLU A CA 1
ATOM 1496 C C . GLU A 1 192 ? -0.408 -6.548 17.091 1.00 93.44 192 GLU A C 1
ATOM 1498 O O . GLU A 1 192 ? 0.723 -7.036 17.068 1.00 93.44 192 GLU A O 1
ATOM 1503 N N . ILE A 1 193 ? -0.620 -5.246 17.294 1.00 89.06 193 ILE A N 1
ATOM 1504 C CA . ILE A 1 193 ? 0.454 -4.263 17.477 1.00 89.06 193 ILE A CA 1
ATOM 1505 C C . ILE A 1 193 ? 0.329 -3.654 18.865 1.00 89.06 193 ILE A C 1
ATOM 1507 O O . ILE A 1 193 ? -0.654 -2.979 19.176 1.00 89.06 193 ILE A O 1
ATOM 1511 N N . SER A 1 194 ? 1.343 -3.880 19.695 1.00 88.50 194 SER A N 1
ATOM 1512 C CA . SER A 1 194 ? 1.428 -3.299 21.033 1.00 88.50 194 SER A CA 1
ATOM 1513 C C . SER A 1 194 ? 2.080 -1.914 21.013 1.00 88.50 194 SER A C 1
ATOM 1515 O O . SER A 1 194 ? 3.070 -1.692 20.302 1.00 88.50 194 SER A O 1
ATOM 1517 N N . GLY A 1 195 ? 1.524 -1.016 21.830 1.00 80.94 195 GLY A N 1
ATOM 1518 C CA . GLY A 1 195 ? 2.102 0.281 22.191 1.00 80.94 195 GLY A CA 1
ATOM 1519 C C . GLY A 1 195 ? 3.467 0.173 22.830 1.00 80.94 195 GLY A C 1
ATOM 1520 O O . GLY A 1 195 ? 3.637 -0.767 23.623 1.00 80.94 195 GLY A O 1
#